Protein AF-A0A3D3BNU5-F1 (afdb_monomer)

pLDDT: mean 71.29, std 17.64, range [28.53, 96.25]

Secondary structure (DSSP, 8-state):
-HHHHHHT-HHHHHTHHHHHHHHHHHHHHHHHHHHHHHHHH-TT-HHHHHHHHHHHHHHHHS-HHHHHHHHHHHHHHHHHHHHHHHTT-SSS-HHHHHHHHHHHHHHHHHHHHHH-GGGGGGGSGGGTS-HHHHHHHHS--SS-HHHHHHHHHHHHHHHHH----SSS-SSHHHHHHTT---SS-GGGHHHHHHHHHHHHHHHHT-S-GGG-HHHHHHHHHHHHHHHHHTS-EEE--TT-SS-----SS--EEE--HHHHHHHHHHHHHHHHHHHHHHHHHS-HHHHHHHHHHHHHHHHHHHHHHHHHHHHHHHHHHHH-GGG--

Radius of gyration: 22.16 Å; Cα contacts (8 Å, |Δi|>4): 316; chains: 1; bounding box: 54×48×61 Å

Nearest PDB structures (foldseek):
  7t2y-assembly1_A  TM=4.762E-01  e=7.787E+00  synthetic construct
  6z10-assembly1_A  TM=1.764E-01  e=2.901E+00  Rattus norvegicus
  8zfj-assembly1_R  TM=1.868E-01  e=6.846E+00  Escherichia coli

Mean predicted aligned error: 11.93 Å

Structure (mmCIF, N/CA/C/O backbone):
data_AF-A0A3D3BNU5-F1
#
_entry.id   AF-A0A3D3BNU5-F1
#
loop_
_atom_site.group_PDB
_atom_site.id
_atom_site.type_symbol
_atom_site.label_atom_id
_atom_site.label_alt_id
_atom_site.label_comp_id
_atom_site.label_asym_id
_atom_site.label_entity_id
_atom_site.label_seq_id
_atom_site.pdbx_PDB_ins_code
_atom_site.Cartn_x
_atom_site.Cartn_y
_atom_site.Cartn_z
_atom_site.occupancy
_atom_site.B_iso_or_equiv
_atom_site.auth_seq_id
_atom_site.auth_comp_id
_atom_site.auth_asym_id
_atom_site.auth_atom_id
_atom_site.pdbx_PDB_model_num
ATOM 1 N N . MET A 1 1 ? -3.944 -17.677 -1.106 1.00 55.81 1 MET A N 1
ATOM 2 C CA . MET A 1 1 ? -4.318 -17.148 -2.437 1.00 55.81 1 MET A CA 1
ATOM 3 C C . MET A 1 1 ? -3.349 -16.059 -2.885 1.00 55.81 1 MET A C 1
ATOM 5 O O . MET A 1 1 ? -2.490 -16.385 -3.683 1.00 55.81 1 MET A O 1
ATOM 9 N N . ALA A 1 2 ? -3.376 -14.838 -2.334 1.00 55.22 2 ALA A N 1
ATOM 10 C CA . ALA A 1 2 ? -2.488 -13.744 -2.771 1.00 55.22 2 ALA A CA 1
ATOM 11 C C . ALA A 1 2 ? -0.982 -14.096 -2.758 1.00 55.22 2 ALA A C 1
ATOM 13 O O . ALA A 1 2 ? -0.304 -13.872 -3.751 1.00 55.22 2 ALA A O 1
ATOM 14 N N . THR A 1 3 ? -0.479 -14.743 -1.700 1.00 60.72 3 THR A N 1
ATOM 15 C CA . THR A 1 3 ? 0.930 -15.185 -1.600 1.00 60.72 3 THR A CA 1
ATOM 16 C C . THR A 1 3 ? 1.320 -16.240 -2.641 1.00 60.72 3 THR A C 1
ATOM 18 O O . THR A 1 3 ? 2.433 -16.231 -3.149 1.00 60.72 3 THR A O 1
ATOM 21 N N . ALA A 1 4 ? 0.397 -17.140 -2.989 1.00 58.50 4 ALA A N 1
ATOM 22 C CA . ALA A 1 4 ? 0.649 -18.169 -3.996 1.00 58.50 4 ALA A CA 1
ATOM 23 C C . ALA A 1 4 ? 0.633 -17.576 -5.415 1.00 58.50 4 ALA A C 1
ATOM 25 O O . ALA A 1 4 ? 1.424 -17.973 -6.258 1.00 58.50 4 ALA A O 1
ATOM 26 N N . LEU A 1 5 ? -0.210 -16.566 -5.652 1.00 58.31 5 LEU A N 1
ATOM 27 C CA . LEU A 1 5 ? -0.232 -15.803 -6.903 1.00 58.31 5 LEU A CA 1
ATOM 28 C C . LEU A 1 5 ? 1.003 -14.880 -7.030 1.00 58.31 5 LEU A C 1
ATOM 30 O O . LEU A 1 5 ? 1.469 -14.644 -8.138 1.00 58.31 5 LEU A O 1
ATOM 34 N N . LEU A 1 6 ? 1.567 -14.423 -5.901 1.00 59.38 6 LEU A N 1
ATOM 35 C CA . LEU A 1 6 ? 2.849 -13.702 -5.798 1.00 59.38 6 LEU A CA 1
ATOM 36 C C . LEU A 1 6 ? 4.035 -14.554 -6.248 1.00 59.38 6 LEU A C 1
ATOM 38 O O . LEU A 1 6 ? 4.828 -14.114 -7.073 1.00 59.38 6 LEU A O 1
ATOM 42 N N . ALA A 1 7 ? 4.139 -15.771 -5.708 1.00 62.03 7 ALA A N 1
ATOM 43 C CA . ALA A 1 7 ? 5.238 -16.695 -5.998 1.00 62.03 7 ALA A CA 1
ATOM 44 C C . ALA A 1 7 ? 5.298 -17.100 -7.479 1.00 62.03 7 ALA A C 1
ATOM 46 O O . ALA A 1 7 ? 6.333 -17.521 -7.979 1.00 62.03 7 ALA A O 1
ATOM 47 N N . VAL A 1 8 ? 4.168 -16.958 -8.162 1.00 61.03 8 VAL A N 1
ATOM 48 C CA . VAL A 1 8 ? 3.954 -17.347 -9.548 1.00 61.03 8 VAL A CA 1
ATOM 49 C C . VAL A 1 8 ? 4.138 -16.169 -10.519 1.00 61.03 8 VAL A C 1
ATOM 51 O O . VAL A 1 8 ? 4.117 -16.343 -11.734 1.00 61.03 8 VAL A O 1
ATOM 54 N N . ASN A 1 9 ? 4.350 -14.956 -10.006 1.00 61.97 9 ASN A N 1
ATOM 55 C CA . ASN A 1 9 ? 4.550 -13.779 -10.835 1.00 61.97 9 ASN A CA 1
ATOM 56 C C . ASN A 1 9 ? 5.929 -13.852 -11.540 1.00 61.97 9 ASN A C 1
ATOM 58 O O . ASN A 1 9 ? 6.953 -13.736 -10.861 1.00 61.97 9 ASN A O 1
ATOM 62 N N . PRO A 1 10 ? 5.995 -14.004 -12.881 1.00 57.84 10 PRO A N 1
ATOM 63 C CA . PRO A 1 10 ? 7.263 -14.103 -13.610 1.00 57.84 10 PRO A CA 1
ATOM 64 C C . PRO A 1 10 ? 8.129 -12.852 -13.432 1.00 57.84 10 PRO A C 1
ATOM 66 O O . PRO A 1 10 ? 9.354 -12.948 -13.382 1.00 57.84 10 PRO A O 1
ATOM 69 N N . THR A 1 11 ? 7.504 -11.696 -13.216 1.00 59.12 11 THR A N 1
ATOM 70 C CA . THR A 1 11 ? 8.183 -10.434 -12.939 1.00 59.12 11 THR A CA 1
ATOM 71 C C . THR A 1 11 ? 8.940 -10.490 -11.606 1.00 59.12 11 THR A C 1
ATOM 73 O O . THR A 1 11 ? 10.043 -9.966 -11.493 1.00 59.12 11 THR A O 1
ATOM 76 N N . PHE A 1 12 ? 8.434 -11.218 -10.603 1.00 60.09 12 PHE A N 1
ATOM 77 C CA . PHE A 1 12 ? 9.171 -11.443 -9.352 1.00 60.09 12 PHE A CA 1
ATOM 78 C C . PHE A 1 12 ? 10.437 -12.284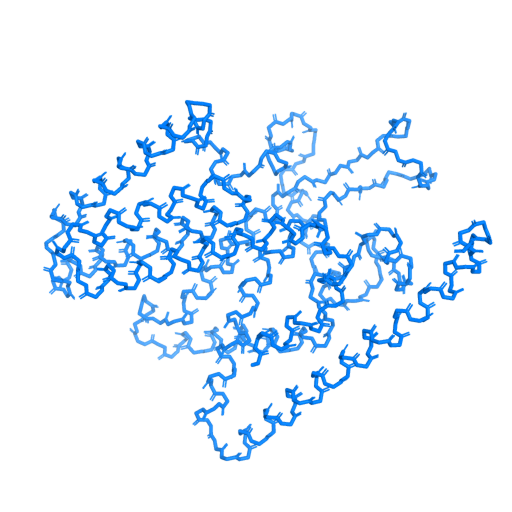 -9.576 1.00 60.09 12 PHE A C 1
ATOM 80 O O . PHE A 1 12 ? 11.469 -12.021 -8.964 1.00 60.09 12 PHE A O 1
ATOM 87 N N . SER A 1 13 ? 10.377 -13.269 -10.481 1.00 60.84 13 SER A N 1
ATOM 88 C CA . SER A 1 13 ? 11.534 -14.097 -10.838 1.00 60.84 13 SER A CA 1
ATOM 89 C C . SER A 1 13 ? 12.575 -13.344 -11.671 1.00 60.84 13 SER A C 1
ATOM 91 O O . SER A 1 13 ? 13.761 -13.635 -11.556 1.00 60.84 13 SER A O 1
ATOM 93 N N . GLN A 1 14 ? 12.152 -12.399 -12.509 1.00 58.44 14 GLN A N 1
ATOM 94 C CA . GLN A 1 14 ? 13.051 -11.636 -13.381 1.00 58.44 14 GLN A CA 1
ATOM 95 C C . GLN A 1 14 ? 13.770 -10.505 -12.635 1.00 58.44 14 GLN A C 1
ATOM 97 O O . GLN A 1 14 ? 14.955 -10.272 -12.859 1.00 58.44 14 GLN A O 1
ATOM 102 N N . TYR A 1 15 ? 13.096 -9.861 -11.678 1.00 59.53 15 TYR A N 1
ATOM 103 C CA . TYR A 1 15 ? 13.642 -8.742 -10.902 1.00 59.53 15 TYR A CA 1
ATOM 104 C C . TYR A 1 15 ? 14.071 -9.144 -9.480 1.00 59.53 15 TYR A C 1
ATOM 106 O O . TYR A 1 15 ? 14.028 -8.332 -8.557 1.00 59.53 15 TYR A O 1
ATOM 114 N N . GLN A 1 16 ? 14.507 -10.394 -9.270 1.00 61.03 16 GLN A N 1
ATOM 115 C CA . GLN A 1 16 ? 14.912 -10.897 -7.944 1.00 61.03 16 GLN A CA 1
ATOM 116 C C . GLN A 1 16 ? 15.966 -10.015 -7.254 1.00 61.03 16 GLN A C 1
ATOM 118 O O . GLN A 1 16 ? 15.901 -9.808 -6.044 1.00 61.03 16 GLN A O 1
ATOM 123 N N . HIS A 1 17 ? 16.901 -9.448 -8.020 1.00 54.66 17 HIS A N 1
ATOM 124 C CA . HIS A 1 17 ? 17.929 -8.538 -7.509 1.00 54.66 17 HIS A CA 1
ATOM 125 C C . HIS A 1 17 ? 17.333 -7.232 -6.953 1.00 54.66 17 HIS A C 1
ATOM 127 O O . HIS A 1 17 ? 17.801 -6.716 -5.942 1.00 54.66 17 HIS A O 1
ATOM 133 N N . GLU A 1 18 ? 16.245 -6.731 -7.536 1.00 56.94 18 GLU A N 1
ATOM 134 C CA . GLU A 1 18 ? 15.534 -5.549 -7.033 1.00 56.94 18 GLU A CA 1
ATOM 135 C C . GLU A 1 18 ? 14.607 -5.887 -5.863 1.00 56.94 18 GLU A C 1
ATOM 137 O O . GLU A 1 18 ? 14.387 -5.064 -4.967 1.00 56.94 18 GLU A O 1
ATOM 142 N N . MET A 1 19 ? 14.121 -7.131 -5.807 1.00 61.16 19 MET A N 1
ATOM 143 C CA . MET A 1 19 ? 13.365 -7.649 -4.664 1.00 61.16 19 MET A CA 1
ATOM 144 C C . MET A 1 19 ? 14.198 -7.692 -3.377 1.00 61.16 19 MET A C 1
ATOM 146 O O . MET A 1 19 ? 13.614 -7.687 -2.295 1.00 61.16 19 MET A O 1
ATOM 150 N N . ILE A 1 20 ? 15.533 -7.632 -3.451 1.00 63.44 20 ILE A N 1
ATOM 151 C CA . ILE A 1 20 ? 16.405 -7.456 -2.275 1.00 63.44 20 ILE A CA 1
ATOM 152 C C . ILE A 1 20 ? 16.149 -6.105 -1.590 1.00 63.44 20 ILE A C 1
ATOM 154 O O . ILE A 1 20 ? 16.269 -6.002 -0.374 1.00 63.44 20 ILE A O 1
ATOM 158 N N . ILE A 1 21 ? 15.751 -5.074 -2.337 1.00 63.84 21 ILE A N 1
ATOM 159 C CA . ILE A 1 21 ? 15.410 -3.750 -1.793 1.00 63.84 21 ILE A CA 1
ATOM 160 C C . ILE A 1 21 ? 13.919 -3.694 -1.441 1.00 63.84 21 ILE A C 1
ATOM 162 O O . ILE A 1 21 ? 13.508 -3.168 -0.402 1.00 63.84 21 ILE A O 1
ATOM 166 N N . ALA A 1 22 ? 13.098 -4.264 -2.318 1.00 65.88 22 ALA A N 1
ATOM 167 C CA . ALA A 1 22 ? 11.652 -4.231 -2.219 1.00 65.88 22 ALA A CA 1
ATOM 168 C C . ALA A 1 22 ? 11.132 -5.110 -1.051 1.00 65.88 22 ALA A C 1
ATOM 170 O O . ALA A 1 22 ? 10.252 -4.698 -0.292 1.00 65.88 22 ALA A O 1
ATOM 171 N N . GLY A 1 23 ? 11.714 -6.293 -0.851 1.00 68.88 23 GLY A N 1
ATOM 172 C CA . GLY A 1 23 ? 11.347 -7.262 0.184 1.00 68.88 23 GLY A CA 1
ATOM 173 C C . GLY A 1 23 ? 11.476 -6.725 1.615 1.00 68.88 23 GLY A C 1
ATOM 174 O O . GLY A 1 23 ? 10.483 -6.741 2.344 1.00 68.88 23 GLY A O 1
ATOM 175 N N . PRO A 1 24 ? 12.636 -6.182 2.032 1.00 76.44 24 PRO A N 1
ATOM 176 C CA . PRO A 1 24 ? 12.790 -5.549 3.341 1.00 76.44 24 PRO A CA 1
ATOM 177 C C . PRO A 1 24 ? 11.830 -4.376 3.557 1.00 76.44 24 PRO A C 1
ATOM 179 O O . PRO A 1 24 ? 11.291 -4.220 4.651 1.00 76.44 24 PRO A O 1
ATOM 182 N N . SER A 1 25 ? 11.556 -3.581 2.515 1.00 76.00 25 SER A N 1
ATOM 183 C CA . SER A 1 25 ? 10.568 -2.497 2.583 1.00 76.00 25 SER A CA 1
ATOM 184 C C . SER A 1 25 ? 9.152 -3.023 2.838 1.00 76.00 25 SER A C 1
ATOM 186 O O . SER A 1 25 ? 8.435 -2.473 3.673 1.00 76.00 25 SER A O 1
ATOM 188 N N . LEU A 1 26 ? 8.772 -4.131 2.193 1.00 74.44 26 LEU A N 1
ATOM 189 C CA . LEU A 1 26 ? 7.500 -4.804 2.447 1.00 74.44 26 LEU A CA 1
ATOM 190 C C . LEU A 1 26 ? 7.434 -5.380 3.868 1.00 74.44 26 LEU A C 1
ATOM 192 O O . LEU A 1 26 ? 6.407 -5.241 4.525 1.00 74.44 26 LEU A O 1
ATOM 196 N N . MET A 1 27 ? 8.513 -5.988 4.368 1.00 78.44 27 MET A N 1
ATOM 197 C CA . MET A 1 27 ? 8.564 -6.502 5.743 1.00 78.44 27 MET A CA 1
ATOM 198 C C . MET A 1 27 ? 8.437 -5.381 6.778 1.00 78.44 27 MET A C 1
ATOM 200 O O . MET A 1 27 ? 7.668 -5.509 7.730 1.00 78.44 27 MET A O 1
ATOM 204 N N . ALA A 1 28 ? 9.122 -4.255 6.571 1.00 84.50 28 ALA A N 1
ATOM 205 C CA . ALA A 1 28 ? 8.985 -3.079 7.425 1.00 84.50 28 ALA A CA 1
ATOM 206 C C . ALA A 1 28 ? 7.559 -2.504 7.378 1.00 84.50 28 ALA A C 1
ATOM 208 O O . ALA A 1 28 ? 6.987 -2.186 8.419 1.00 84.50 28 ALA A O 1
ATOM 209 N N . PHE A 1 29 ? 6.935 -2.471 6.197 1.00 84.38 29 PHE A N 1
ATOM 210 C CA . PHE A 1 29 ? 5.530 -2.092 6.061 1.00 84.38 29 PHE A CA 1
ATOM 211 C C . PHE A 1 29 ? 4.589 -3.058 6.801 1.00 84.38 29 PHE A C 1
ATOM 213 O O . PHE A 1 29 ? 3.687 -2.613 7.506 1.00 84.38 29 PHE A O 1
ATOM 220 N N . LEU A 1 30 ? 4.799 -4.374 6.715 1.00 82.25 30 LEU A N 1
ATOM 221 C CA . LEU A 1 30 ? 4.010 -5.347 7.481 1.00 82.25 30 LEU A CA 1
ATOM 222 C C . LEU A 1 30 ? 4.180 -5.155 8.992 1.00 82.25 30 LEU A C 1
ATOM 224 O O . LEU A 1 30 ? 3.194 -5.226 9.727 1.00 82.25 30 LEU A O 1
ATOM 228 N N . LEU A 1 31 ? 5.393 -4.834 9.448 1.00 87.19 31 LEU A N 1
ATOM 229 C CA . LEU A 1 31 ? 5.641 -4.462 10.838 1.00 87.19 31 LEU A CA 1
ATOM 230 C C . LEU A 1 31 ? 4.856 -3.197 11.224 1.00 87.19 31 LEU A C 1
ATOM 232 O O . LEU A 1 31 ? 4.255 -3.167 12.296 1.00 87.19 31 LEU A O 1
ATOM 236 N N . VAL A 1 32 ? 4.782 -2.179 10.357 1.00 92.31 32 VAL A N 1
ATOM 237 C CA . VAL A 1 32 ? 3.910 -1.008 10.579 1.00 92.31 32 VAL A CA 1
ATOM 238 C C . VAL A 1 32 ? 2.461 -1.445 10.761 1.00 92.31 32 VAL A C 1
ATOM 240 O O . VAL A 1 32 ? 1.825 -1.008 11.716 1.00 92.31 32 VAL A O 1
ATOM 243 N N . ILE A 1 33 ? 1.933 -2.315 9.893 1.00 87.88 33 ILE A N 1
ATOM 244 C CA . ILE A 1 33 ? 0.552 -2.809 10.004 1.00 87.88 33 ILE A CA 1
ATOM 245 C C . ILE A 1 33 ? 0.324 -3.520 11.341 1.00 87.88 33 ILE A C 1
ATOM 247 O O . ILE A 1 33 ? -0.661 -3.233 12.024 1.00 87.88 33 ILE A O 1
ATOM 251 N N . GLU A 1 34 ? 1.235 -4.403 11.746 1.00 86.69 34 GLU A N 1
ATOM 252 C CA . GLU A 1 34 ? 1.158 -5.113 13.026 1.00 86.69 34 GLU A CA 1
ATOM 253 C C . GLU A 1 34 ? 1.131 -4.127 14.210 1.00 86.69 34 GLU A C 1
ATOM 255 O O . GLU A 1 34 ? 0.250 -4.189 15.076 1.00 86.69 34 GLU A O 1
ATOM 260 N N . ARG A 1 35 ? 2.057 -3.157 14.236 1.00 94.50 35 ARG A N 1
ATOM 261 C CA . ARG A 1 35 ? 2.128 -2.151 15.310 1.00 94.50 35 ARG A CA 1
ATOM 262 C C . ARG A 1 35 ? 0.945 -1.191 15.286 1.00 94.50 35 ARG A C 1
ATOM 264 O O . ARG A 1 35 ? 0.490 -0.758 16.348 1.00 94.50 35 ARG A O 1
ATOM 271 N N . LEU A 1 36 ? 0.397 -0.898 14.111 1.00 93.25 36 LEU A N 1
ATOM 272 C CA . LEU A 1 36 ? -0.806 -0.089 13.954 1.00 93.25 36 LEU A CA 1
ATOM 273 C C . LEU A 1 36 ? -2.021 -0.807 14.545 1.00 93.25 36 LEU A C 1
ATOM 275 O O . LEU A 1 36 ? -2.784 -0.191 15.284 1.00 93.25 36 LEU A O 1
ATOM 279 N N . GLN A 1 37 ? -2.176 -2.109 14.290 1.00 88.94 37 GLN A N 1
ATOM 280 C CA . GLN A 1 37 ? -3.242 -2.925 14.881 1.00 88.94 37 GLN A CA 1
ATOM 281 C C . GLN A 1 37 ? -3.125 -2.981 16.408 1.00 88.94 37 GLN A C 1
ATOM 283 O O . GLN A 1 37 ? -4.109 -2.749 17.119 1.00 88.94 37 GLN A O 1
ATOM 288 N N . ALA A 1 38 ? -1.914 -3.208 16.925 1.00 88.81 38 ALA A N 1
ATOM 289 C CA . ALA A 1 38 ? -1.653 -3.178 18.360 1.00 88.81 38 ALA A CA 1
ATOM 290 C C . ALA A 1 38 ? -2.017 -1.811 18.972 1.00 88.81 38 ALA A C 1
ATOM 292 O O . ALA A 1 38 ? -2.711 -1.752 19.991 1.00 88.81 38 ALA A O 1
ATOM 293 N N . THR A 1 39 ? -1.636 -0.713 18.313 1.00 93.75 39 THR A N 1
ATOM 294 C CA . THR A 1 39 ? -1.938 0.658 18.758 1.00 93.75 39 THR A CA 1
ATOM 295 C C . THR A 1 39 ? -3.432 0.969 18.687 1.00 93.75 39 THR A C 1
ATOM 297 O O . THR A 1 39 ? -3.983 1.532 19.630 1.00 93.75 39 THR A O 1
ATOM 300 N N . ALA A 1 40 ? -4.122 0.536 17.630 1.00 90.19 40 ALA A N 1
ATOM 301 C CA . ALA A 1 40 ? -5.566 0.694 17.478 1.00 90.19 40 ALA A CA 1
ATOM 302 C C . ALA A 1 40 ? -6.358 -0.052 18.564 1.00 90.19 40 ALA A C 1
ATOM 304 O O . ALA A 1 40 ? -7.392 0.438 19.012 1.00 90.19 40 ALA A O 1
ATOM 305 N N . SER A 1 41 ? -5.871 -1.215 19.012 1.00 90.12 41 SER A N 1
ATOM 306 C CA . SER A 1 41 ? -6.521 -1.998 20.072 1.00 90.12 41 SER A CA 1
ATOM 307 C C . SER A 1 41 ? -6.378 -1.367 21.464 1.00 90.12 41 SER A C 1
ATOM 309 O O . SER A 1 41 ? -7.268 -1.493 22.305 1.00 90.12 41 SER A O 1
ATOM 311 N N . ARG A 1 42 ? -5.256 -0.685 21.729 1.00 91.19 42 ARG A N 1
ATOM 312 C CA . ARG A 1 42 ? -4.925 -0.099 23.040 1.00 91.19 42 ARG A CA 1
ATOM 313 C C . ARG A 1 42 ? -4.328 1.305 22.882 1.00 91.19 42 ARG A C 1
ATOM 315 O O . ARG A 1 42 ? -3.180 1.531 23.275 1.00 91.19 42 ARG A O 1
ATOM 322 N N . PRO A 1 43 ? -5.102 2.281 22.375 1.00 90.38 43 PRO A N 1
ATOM 323 C CA . PRO A 1 43 ? -4.566 3.584 21.972 1.00 90.38 43 PRO A CA 1
ATOM 324 C C . PRO A 1 43 ? -4.100 4.451 23.150 1.00 90.38 43 PRO A C 1
ATOM 326 O O . PRO A 1 43 ? -3.351 5.402 22.954 1.00 90.38 43 PRO A O 1
ATOM 329 N N . HIS A 1 44 ? -4.479 4.122 24.388 1.00 91.12 44 HIS A N 1
ATOM 330 C CA . HIS A 1 44 ? -4.011 4.812 25.595 1.00 91.12 44 HIS A CA 1
ATOM 331 C C . HIS A 1 44 ? -2.544 4.498 25.955 1.00 91.12 44 HIS A C 1
ATOM 333 O O . HIS A 1 44 ? -1.905 5.272 26.677 1.00 91.12 44 HIS A O 1
ATOM 339 N N . ARG A 1 45 ? -1.983 3.377 25.474 1.00 93.56 45 ARG A N 1
ATOM 340 C CA . ARG A 1 45 ? -0.629 2.932 25.840 1.00 93.56 45 ARG A CA 1
ATOM 341 C C . ARG A 1 45 ? 0.428 3.611 24.973 1.00 93.56 45 ARG A C 1
ATOM 343 O O . ARG A 1 45 ? 0.471 3.385 23.769 1.00 93.56 45 ARG A O 1
ATOM 350 N N . TRP A 1 46 ? 1.341 4.369 25.591 1.00 92.88 46 TRP A N 1
ATOM 351 C CA . TRP A 1 46 ? 2.458 5.025 24.885 1.00 92.88 46 TRP A CA 1
ATOM 352 C C . TRP A 1 46 ? 3.371 4.044 24.146 1.00 92.88 46 TRP A C 1
ATOM 354 O O . TRP A 1 46 ? 3.825 4.359 23.055 1.00 92.88 46 TRP A O 1
ATOM 364 N N . ILE A 1 47 ? 3.577 2.842 24.688 1.00 94.75 47 ILE A N 1
ATOM 365 C CA . ILE A 1 47 ? 4.414 1.806 24.062 1.00 94.75 47 ILE A CA 1
ATOM 366 C C . ILE A 1 47 ? 3.927 1.465 22.642 1.00 94.75 47 ILE A C 1
ATOM 368 O O . ILE A 1 47 ? 4.745 1.287 21.744 1.00 94.75 47 ILE A O 1
ATOM 372 N N . GLY A 1 48 ? 2.608 1.428 22.408 1.00 92.44 48 GLY A N 1
ATOM 373 C CA . GLY A 1 48 ? 2.057 1.195 21.067 1.00 92.44 48 GLY A CA 1
ATOM 374 C C . GLY A 1 48 ? 2.501 2.279 20.085 1.00 92.44 48 GLY A C 1
ATOM 375 O O . GLY A 1 48 ? 3.112 1.980 19.066 1.00 92.44 48 GLY A O 1
ATOM 376 N N . TRP A 1 49 ? 2.312 3.543 20.462 1.00 95.56 49 TRP A N 1
ATOM 377 C CA . TRP A 1 49 ? 2.728 4.696 19.662 1.00 95.56 49 TRP A CA 1
ATOM 378 C C . TRP A 1 49 ? 4.235 4.732 19.404 1.00 95.56 49 TRP A C 1
ATOM 380 O O . TRP A 1 49 ? 4.638 4.953 18.271 1.00 95.56 49 TRP A O 1
ATOM 390 N N . LEU A 1 50 ? 5.062 4.457 20.417 1.00 95.50 50 LEU A N 1
ATOM 391 C CA . LEU A 1 50 ? 6.522 4.427 20.277 1.00 95.50 50 LEU A CA 1
ATOM 392 C C . LEU A 1 50 ? 6.994 3.322 19.324 1.00 95.50 50 LEU A C 1
ATOM 394 O O . LEU A 1 50 ? 7.837 3.558 18.462 1.00 95.50 50 LEU A O 1
ATOM 398 N N . THR A 1 51 ? 6.436 2.117 19.452 1.00 95.62 51 THR A N 1
ATOM 399 C CA . THR A 1 51 ? 6.786 1.001 18.558 1.00 95.62 51 THR A CA 1
ATOM 400 C C . THR A 1 51 ? 6.271 1.220 17.133 1.00 95.62 51 THR A C 1
ATOM 402 O O . THR A 1 51 ? 6.957 0.855 16.179 1.00 95.62 51 THR A O 1
ATOM 405 N N . LEU A 1 52 ? 5.118 1.880 16.970 1.00 96.12 52 LEU A N 1
ATOM 406 C CA . LEU A 1 52 ? 4.620 2.330 15.671 1.00 96.12 52 LEU A CA 1
ATOM 407 C C . LEU A 1 52 ? 5.536 3.399 15.054 1.00 96.12 52 LEU A C 1
ATOM 409 O O . LEU A 1 52 ? 5.828 3.310 13.862 1.00 96.12 52 LEU A O 1
ATOM 413 N N . SER A 1 53 ? 6.036 4.361 15.842 1.00 96.25 53 SER A N 1
ATOM 414 C CA . SER A 1 53 ? 7.036 5.341 15.387 1.00 96.25 53 SER A CA 1
ATOM 415 C C . SER A 1 53 ? 8.305 4.653 14.900 1.00 96.25 53 SER A C 1
ATOM 417 O O . SER A 1 53 ? 8.805 4.987 13.832 1.00 96.25 53 SER A O 1
ATOM 419 N N . GLY A 1 54 ? 8.800 3.655 15.639 1.00 95.00 54 GLY A N 1
ATOM 420 C CA . GLY A 1 54 ? 9.976 2.874 15.247 1.00 95.00 54 GLY A CA 1
ATOM 421 C C . GLY A 1 54 ? 9.789 2.139 13.920 1.00 95.00 54 GLY A C 1
ATOM 422 O O . GLY A 1 54 ? 10.619 2.265 13.023 1.00 95.00 54 GLY A O 1
ATOM 423 N N . ALA A 1 55 ? 8.668 1.431 13.757 1.00 94.12 55 ALA A N 1
ATOM 424 C CA . ALA A 1 55 ? 8.343 0.744 12.505 1.00 94.12 55 ALA A CA 1
ATOM 425 C C . ALA A 1 55 ? 8.155 1.725 11.330 1.00 94.12 55 ALA A C 1
ATOM 427 O O . ALA A 1 55 ? 8.587 1.457 10.205 1.00 94.12 55 ALA A O 1
ATOM 428 N N . THR A 1 56 ? 7.548 2.885 11.595 1.00 93.81 56 THR A N 1
ATOM 429 C CA . THR A 1 56 ? 7.356 3.946 10.597 1.00 93.81 56 THR A CA 1
ATOM 430 C C . THR A 1 56 ? 8.698 4.532 10.175 1.00 93.81 56 THR A C 1
ATOM 432 O O . THR A 1 56 ? 8.980 4.586 8.983 1.00 93.81 56 THR A O 1
ATOM 435 N N . ALA A 1 57 ? 9.554 4.903 11.130 1.00 92.94 57 ALA A N 1
ATOM 436 C CA . ALA A 1 57 ? 10.894 5.417 10.868 1.00 92.94 57 ALA A CA 1
ATOM 437 C C . ALA A 1 57 ? 11.726 4.411 10.064 1.00 92.94 57 ALA A C 1
ATOM 439 O O . ALA A 1 57 ? 12.314 4.786 9.056 1.00 92.94 57 ALA A O 1
ATOM 440 N N . LEU A 1 58 ? 11.696 3.124 10.434 1.00 91.50 58 LEU A N 1
ATOM 441 C CA . LEU A 1 58 ? 12.358 2.062 9.676 1.00 91.50 58 LEU A CA 1
ATOM 442 C C . LEU A 1 58 ? 11.869 2.024 8.226 1.00 91.50 58 LEU A C 1
ATOM 444 O O . LEU A 1 58 ? 12.676 1.996 7.304 1.00 91.50 58 LEU A O 1
ATOM 448 N N . THR A 1 59 ? 10.556 2.079 8.005 1.00 88.88 59 THR A N 1
ATOM 449 C CA . THR A 1 59 ? 10.010 2.049 6.643 1.00 88.88 59 THR A CA 1
ATOM 450 C C . THR A 1 59 ? 10.375 3.307 5.851 1.00 88.88 59 THR A C 1
ATOM 452 O O . THR A 1 59 ? 10.661 3.216 4.659 1.00 88.88 59 THR A O 1
ATOM 455 N N . LEU A 1 60 ? 10.440 4.467 6.514 1.00 87.19 60 LEU A N 1
ATOM 456 C CA . LEU A 1 60 ? 10.881 5.744 5.942 1.00 87.19 60 LEU A CA 1
ATOM 457 C C . LEU A 1 60 ? 12.374 5.786 5.573 1.00 87.19 60 LEU A C 1
ATOM 459 O O . LEU A 1 60 ? 12.760 6.615 4.752 1.00 87.19 60 LEU A O 1
ATOM 463 N N . LEU A 1 61 ? 13.200 4.890 6.115 1.00 84.75 61 LEU A N 1
ATOM 464 C CA . LEU A 1 61 ? 14.594 4.709 5.687 1.00 84.75 61 LEU A CA 1
ATOM 465 C C . LEU A 1 61 ? 14.727 3.802 4.457 1.00 84.75 61 LEU A C 1
ATOM 467 O O . LEU A 1 61 ? 15.781 3.763 3.826 1.00 84.75 61 LEU A O 1
ATOM 471 N N . LEU A 1 62 ? 13.669 3.063 4.124 1.00 81.62 62 LEU A N 1
ATOM 472 C CA . LEU A 1 62 ? 13.668 2.059 3.071 1.00 81.62 62 LEU A CA 1
ATOM 473 C C . LEU A 1 62 ? 13.061 2.606 1.767 1.00 81.62 62 LEU A C 1
ATOM 475 O O . LEU A 1 62 ? 12.844 3.804 1.558 1.00 81.62 62 LEU A O 1
ATOM 479 N N . TYR A 1 63 ? 12.836 1.686 0.836 1.00 70.31 63 TYR A N 1
ATOM 480 C CA . TYR A 1 63 ? 12.380 1.934 -0.524 1.00 70.31 63 TYR A CA 1
ATOM 481 C C . TYR A 1 63 ? 11.133 2.838 -0.610 1.00 70.31 63 TYR A C 1
ATOM 483 O O . TYR A 1 63 ? 10.192 2.707 0.171 1.00 70.31 63 TYR A O 1
ATOM 491 N N . GLY A 1 64 ? 11.116 3.746 -1.600 1.00 70.31 64 GLY A N 1
ATOM 492 C CA . GLY A 1 64 ? 10.080 4.778 -1.808 1.00 70.31 64 GLY A CA 1
ATOM 493 C C . GLY A 1 64 ? 8.628 4.303 -1.659 1.00 70.31 64 GLY A C 1
ATOM 494 O O . GLY A 1 64 ? 7.889 4.901 -0.878 1.00 70.31 64 GLY A O 1
ATOM 495 N N . PRO A 1 65 ? 8.223 3.211 -2.326 1.00 70.31 65 PRO A N 1
ATOM 496 C CA . PRO A 1 65 ? 6.870 2.688 -2.211 1.00 70.31 65 PRO A CA 1
ATOM 497 C C . PRO A 1 65 ? 6.401 2.343 -0.804 1.00 70.31 65 PRO A C 1
ATOM 499 O O . PRO A 1 65 ? 5.279 2.695 -0.434 1.00 70.31 65 PRO A O 1
ATOM 502 N N . GLY A 1 66 ? 7.259 1.717 0.006 1.00 74.50 66 GLY A N 1
ATOM 503 C CA . GLY A 1 66 ? 6.920 1.401 1.391 1.00 74.50 66 GLY A CA 1
ATOM 504 C C . GLY A 1 66 ? 6.625 2.656 2.212 1.00 74.50 66 GLY A C 1
ATOM 505 O O . GLY A 1 66 ? 5.740 2.632 3.067 1.00 74.50 66 GLY A O 1
ATOM 506 N N . ARG A 1 67 ? 7.300 3.774 1.909 1.00 78.88 67 ARG A N 1
ATOM 507 C CA . ARG A 1 67 ? 7.110 5.072 2.579 1.00 78.88 67 ARG A CA 1
ATOM 508 C C . ARG A 1 67 ? 5.717 5.626 2.320 1.00 78.88 67 ARG A C 1
ATOM 510 O O . ARG A 1 67 ? 4.988 5.909 3.267 1.00 78.88 67 ARG A O 1
ATOM 517 N N . ILE A 1 68 ? 5.321 5.696 1.051 1.00 77.00 68 ILE A N 1
ATOM 518 C CA . ILE A 1 68 ? 4.009 6.219 0.647 1.00 77.00 68 ILE A CA 1
ATOM 519 C C . ILE A 1 68 ? 2.887 5.351 1.222 1.00 77.00 68 ILE A C 1
ATOM 521 O O . ILE A 1 68 ? 1.957 5.879 1.828 1.00 77.00 68 ILE A O 1
ATOM 525 N N . LEU A 1 69 ? 2.998 4.022 1.098 1.00 77.44 69 LEU A N 1
ATOM 526 C CA . LEU A 1 69 ? 2.024 3.081 1.658 1.00 77.44 69 LEU A CA 1
ATOM 527 C C . LEU A 1 69 ? 1.890 3.227 3.179 1.00 77.44 69 LEU A C 1
ATOM 529 O O . LEU A 1 69 ? 0.778 3.286 3.701 1.00 77.44 69 LEU A O 1
ATOM 533 N N . THR A 1 70 ? 3.015 3.327 3.886 1.00 86.62 70 THR A N 1
ATOM 534 C CA . THR A 1 70 ? 3.047 3.526 5.341 1.00 86.62 70 THR A CA 1
ATOM 535 C C . THR A 1 70 ? 2.324 4.804 5.744 1.00 86.62 70 THR A C 1
ATOM 537 O O . THR A 1 70 ? 1.432 4.766 6.590 1.00 86.62 70 THR A O 1
ATOM 540 N N . LEU A 1 71 ? 2.659 5.929 5.110 1.00 87.75 71 LEU A N 1
ATOM 541 C CA . LEU A 1 71 ? 2.057 7.225 5.422 1.00 87.75 71 LEU A CA 1
ATOM 542 C C . LEU A 1 71 ? 0.569 7.256 5.083 1.00 87.75 71 LEU A C 1
ATOM 544 O O . LEU A 1 71 ? -0.223 7.762 5.875 1.00 87.75 71 LEU A O 1
ATOM 548 N N . ALA A 1 72 ? 0.178 6.673 3.948 1.00 84.12 72 ALA A N 1
ATOM 549 C CA . ALA A 1 72 ? -1.216 6.543 3.548 1.00 84.12 72 ALA A CA 1
ATOM 550 C C . ALA A 1 72 ? -2.023 5.763 4.593 1.00 84.12 72 ALA A C 1
ATOM 552 O O . ALA A 1 72 ? -3.059 6.235 5.060 1.00 84.12 72 ALA A O 1
ATOM 553 N N . VAL A 1 73 ? -1.541 4.587 5.002 1.00 86.94 73 VAL A N 1
ATOM 554 C CA . VAL A 1 73 ? -2.256 3.733 5.957 1.00 86.94 73 VAL A CA 1
ATOM 555 C C . VAL A 1 73 ? -2.319 4.370 7.347 1.00 86.94 73 VAL A C 1
ATOM 557 O O . VAL A 1 73 ? -3.398 4.424 7.942 1.00 86.94 73 VAL A O 1
ATOM 560 N N . VAL A 1 74 ? -1.199 4.885 7.861 1.00 92.00 74 VAL A N 1
ATOM 561 C CA . VAL A 1 74 ? -1.161 5.553 9.172 1.00 92.00 74 VAL A CA 1
ATOM 562 C C . VAL A 1 74 ? -2.018 6.821 9.156 1.00 92.00 74 VAL A C 1
ATOM 564 O O . VAL A 1 74 ? -2.795 7.043 10.083 1.00 92.00 74 VAL A O 1
ATOM 567 N N . GLY A 1 75 ? -1.944 7.619 8.089 1.00 90.69 75 GLY A N 1
ATOM 568 C CA . GLY A 1 75 ? -2.736 8.835 7.915 1.00 90.69 75 GLY A CA 1
ATOM 569 C C . GLY A 1 75 ? -4.239 8.559 7.862 1.00 90.69 75 GLY A C 1
ATOM 570 O O . GLY A 1 75 ? -5.004 9.189 8.592 1.00 90.69 75 GLY A O 1
ATOM 571 N N . LEU A 1 76 ? -4.671 7.568 7.073 1.00 88.19 76 LEU A N 1
ATOM 572 C CA . LEU A 1 76 ? -6.074 7.142 7.017 1.00 88.19 76 LEU A CA 1
ATOM 573 C C . LEU A 1 76 ? -6.565 6.628 8.376 1.00 88.19 76 LEU A C 1
ATOM 575 O O . LEU A 1 76 ? -7.682 6.945 8.793 1.00 88.19 76 LEU A O 1
ATOM 579 N N . TRP A 1 77 ? -5.736 5.866 9.095 1.00 90.94 77 TRP A N 1
ATOM 580 C CA . TRP A 1 77 ? -6.065 5.404 10.442 1.00 90.94 77 TRP A CA 1
ATOM 581 C C . TRP A 1 77 ? -6.190 6.561 11.441 1.00 90.94 77 TRP A C 1
ATOM 583 O O . TRP A 1 77 ? -7.150 6.582 12.216 1.00 90.94 77 TRP A O 1
ATOM 593 N N . LEU A 1 78 ? -5.276 7.534 11.415 1.00 93.69 78 LEU A N 1
ATOM 594 C CA . LEU A 1 78 ? -5.327 8.717 12.278 1.00 93.69 78 LEU A CA 1
ATOM 595 C C . LEU A 1 78 ? -6.568 9.560 11.994 1.00 93.69 78 LEU A C 1
ATOM 597 O O . LEU A 1 78 ? -7.297 9.895 12.926 1.00 93.69 78 LEU A O 1
ATOM 601 N N . LEU A 1 79 ? -6.851 9.842 10.719 1.00 90.94 79 LEU A N 1
ATOM 602 C CA . LEU A 1 79 ? -8.035 10.591 10.303 1.00 90.94 79 LEU A CA 1
ATOM 603 C C . LEU A 1 79 ? -9.315 9.900 10.782 1.00 90.94 79 LEU A C 1
ATOM 605 O O . LEU A 1 79 ? -10.179 10.524 11.398 1.00 90.94 79 LEU A O 1
ATOM 609 N N . LYS A 1 80 ? -9.416 8.586 10.566 1.00 89.31 80 LYS A N 1
ATOM 610 C CA . LYS A 1 80 ? -10.548 7.784 11.035 1.00 89.31 80 LYS A CA 1
ATOM 611 C C . LYS A 1 80 ? -10.678 7.803 12.558 1.00 89.31 80 LYS A C 1
ATOM 613 O O . LYS A 1 80 ? -11.784 7.952 13.076 1.00 89.31 80 LYS A O 1
ATOM 618 N N . SER A 1 81 ? -9.567 7.653 13.274 1.00 91.19 81 SER A N 1
ATOM 619 C CA . SER A 1 81 ? -9.538 7.677 14.740 1.00 91.19 81 SER A CA 1
ATOM 620 C C . SER A 1 81 ? -9.965 9.040 15.279 1.00 91.19 81 SER A C 1
ATOM 622 O O . SER A 1 81 ? -10.718 9.101 16.247 1.00 91.19 81 SER A O 1
ATOM 624 N N . LEU A 1 82 ? -9.565 10.126 14.611 1.00 92.62 82 LEU A N 1
ATOM 625 C CA . LEU A 1 82 ? -9.972 11.485 14.951 1.00 92.62 82 LEU A CA 1
ATOM 626 C C . LEU A 1 82 ? -11.472 11.681 14.733 1.00 92.62 82 LEU A C 1
ATOM 628 O O . LEU A 1 82 ? -12.161 12.100 15.657 1.00 92.62 82 LEU A O 1
ATOM 632 N N . ILE A 1 83 ? -12.005 11.295 13.571 1.00 90.81 83 ILE A N 1
ATOM 633 C CA . ILE A 1 83 ? -13.448 11.374 13.294 1.00 90.81 83 ILE A CA 1
ATOM 634 C C . ILE A 1 83 ? -14.246 10.602 14.355 1.00 90.81 83 ILE A C 1
ATOM 636 O O . ILE A 1 83 ? -15.234 11.115 14.881 1.00 90.81 83 ILE A O 1
ATOM 640 N N . ARG A 1 84 ? -13.807 9.390 14.717 1.00 90.19 84 ARG A N 1
ATOM 641 C CA . ARG A 1 84 ? -14.455 8.592 15.770 1.00 90.19 84 ARG A CA 1
ATOM 642 C C . ARG A 1 84 ? -14.329 9.234 17.151 1.00 90.19 84 ARG A C 1
ATOM 644 O O . ARG A 1 84 ? -15.298 9.223 17.901 1.00 90.19 84 ARG A O 1
ATOM 651 N N . ALA A 1 85 ? -13.183 9.824 17.488 1.00 90.94 85 ALA A N 1
ATOM 652 C CA . ALA A 1 85 ? -12.989 10.532 18.755 1.00 90.94 85 ALA A CA 1
ATOM 653 C C . ALA A 1 85 ? -13.927 11.740 18.876 1.00 90.94 85 ALA A C 1
ATOM 655 O O . ALA A 1 85 ? -14.542 11.940 19.920 1.00 90.94 85 ALA A O 1
ATOM 656 N N . TRP A 1 86 ? -14.105 12.499 17.792 1.00 90.69 86 TRP A N 1
ATOM 657 C CA . TRP A 1 86 ? -15.057 13.613 17.727 1.00 90.69 86 TRP A CA 1
ATOM 658 C C . TRP A 1 86 ? -16.509 13.151 17.889 1.00 90.69 86 TRP A C 1
ATOM 660 O O . TRP A 1 86 ? -17.297 13.812 18.558 1.00 90.69 86 TRP A O 1
ATOM 670 N N . ARG A 1 87 ? -16.847 11.976 17.347 1.00 90.44 87 ARG A N 1
ATOM 671 C CA . ARG A 1 87 ? -18.155 11.324 17.533 1.00 90.44 87 ARG A CA 1
ATOM 672 C C . ARG A 1 87 ? -18.312 10.617 18.882 1.00 90.44 87 ARG A C 1
ATOM 674 O O . ARG A 1 87 ? -19.358 10.030 19.128 1.00 90.44 87 ARG A O 1
ATOM 681 N N . ARG A 1 88 ? -17.297 10.664 19.755 1.00 87.94 88 ARG A N 1
ATOM 682 C CA . ARG A 1 88 ? -17.235 9.932 21.037 1.00 87.94 88 ARG A CA 1
ATOM 683 C C . ARG A 1 88 ? -17.331 8.404 20.891 1.00 87.94 88 ARG A C 1
ATOM 685 O O . ARG A 1 88 ? -17.671 7.703 21.835 1.00 87.94 88 ARG A O 1
ATOM 692 N N . GLU A 1 89 ? -16.976 7.881 19.722 1.00 87.44 89 GLU A N 1
ATOM 693 C CA . GLU A 1 89 ? -16.924 6.448 19.394 1.00 87.44 89 GLU A CA 1
ATOM 694 C C . GLU A 1 89 ? -15.508 5.861 19.561 1.00 87.44 89 GLU A C 1
ATOM 696 O O . GLU A 1 89 ? -15.249 4.711 19.204 1.00 87.44 89 GLU A O 1
ATOM 701 N N . TYR A 1 90 ? -14.558 6.661 20.052 1.00 87.06 90 TYR A N 1
ATOM 702 C CA . TYR A 1 90 ? -13.163 6.273 20.247 1.00 87.06 90 TYR A CA 1
ATOM 703 C C . TYR A 1 90 ? -12.766 6.442 21.720 1.00 87.06 90 TYR A C 1
ATOM 705 O O . TYR A 1 90 ? -13.184 7.412 22.349 1.00 87.06 90 TYR A O 1
ATOM 713 N N . PRO A 1 91 ? -11.929 5.551 22.281 1.00 84.38 91 PRO A N 1
ATOM 714 C CA . PRO A 1 91 ? -11.578 5.562 23.707 1.00 84.38 91 PRO A CA 1
ATOM 715 C C . PRO A 1 91 ? -10.676 6.732 24.138 1.00 84.38 91 PRO A C 1
ATOM 717 O O . PRO A 1 91 ? -10.337 6.837 25.313 1.00 84.38 91 PRO A O 1
ATOM 720 N N . LEU A 1 92 ? -10.249 7.594 23.211 1.00 88.88 92 LEU A N 1
ATOM 721 C CA . LEU A 1 92 ? -9.489 8.807 23.510 1.00 88.88 92 LEU A CA 1
ATOM 722 C C . LEU A 1 92 ? -10.285 10.040 23.100 1.00 88.88 92 LEU A C 1
ATOM 724 O O . LEU A 1 92 ? -10.887 10.066 22.027 1.00 88.88 92 LEU A O 1
ATOM 728 N N . LEU A 1 93 ? -10.193 11.088 23.919 1.00 92.38 93 LEU A N 1
ATOM 729 C CA . LEU A 1 93 ? -10.638 12.425 23.539 1.00 92.38 93 LEU A CA 1
ATOM 730 C C . LEU A 1 93 ? -9.829 12.935 22.330 1.00 92.38 93 LEU A C 1
ATOM 732 O O . LEU A 1 93 ? -8.644 12.601 22.216 1.00 92.38 93 LEU A O 1
ATOM 736 N N . PRO A 1 94 ? -10.411 13.787 21.463 1.00 92.81 94 PRO A N 1
ATOM 737 C CA . PRO A 1 94 ? -9.706 14.343 20.308 1.00 92.81 94 PRO A CA 1
ATOM 738 C C . PRO A 1 94 ? -8.381 15.022 20.669 1.00 92.81 94 PRO A C 1
ATOM 740 O O . PRO A 1 94 ? -7.377 14.807 20.000 1.00 92.81 94 PRO A O 1
ATOM 743 N N . THR A 1 95 ? -8.353 15.783 21.763 1.00 92.44 95 THR A N 1
ATOM 744 C CA . THR A 1 95 ? -7.149 16.471 22.256 1.00 92.44 95 THR A CA 1
ATOM 745 C C . THR A 1 95 ? -6.058 15.490 22.679 1.00 92.44 95 THR A C 1
ATOM 747 O O . THR A 1 95 ? -4.901 15.644 22.295 1.00 92.44 95 THR A O 1
ATOM 750 N N . ALA A 1 96 ? -6.426 14.436 23.412 1.00 91.88 96 ALA A N 1
ATOM 751 C CA . ALA A 1 96 ? -5.499 13.383 23.807 1.00 91.88 96 ALA A CA 1
ATOM 752 C C . ALA A 1 96 ? -4.951 12.636 22.584 1.00 91.88 96 ALA A C 1
ATOM 754 O O . ALA A 1 96 ? -3.756 12.362 22.525 1.00 91.88 96 ALA A O 1
ATOM 755 N N . LEU A 1 97 ? -5.797 12.340 21.591 1.00 93.62 97 LEU A N 1
ATOM 756 C CA . LEU A 1 97 ? -5.372 11.706 20.344 1.00 93.62 97 LEU A CA 1
ATOM 757 C C . LEU A 1 97 ? -4.401 12.592 19.554 1.00 93.62 97 LEU A C 1
ATOM 759 O O . LEU A 1 97 ? -3.392 12.085 19.074 1.00 93.62 97 LEU A O 1
ATOM 763 N N . LEU A 1 98 ? -4.669 13.898 19.456 1.00 94.12 98 LEU A N 1
ATOM 764 C CA . LEU A 1 98 ? -3.767 14.852 18.806 1.00 94.12 98 LEU A CA 1
ATOM 765 C C . LEU A 1 98 ? -2.408 14.900 19.509 1.00 94.12 98 LEU A C 1
ATOM 767 O O . LEU A 1 98 ? -1.390 14.814 18.835 1.00 94.12 98 LEU A O 1
ATOM 771 N N . LEU A 1 99 ? -2.382 14.928 20.846 1.00 95.12 99 LEU A N 1
ATOM 772 C CA . LEU A 1 99 ? -1.138 14.864 21.622 1.00 95.12 99 LEU A CA 1
ATOM 773 C C . LEU A 1 99 ? -0.355 13.564 21.364 1.00 95.12 99 LEU A C 1
ATOM 775 O O . LEU A 1 99 ? 0.874 13.562 21.303 1.00 95.12 99 LEU A O 1
ATOM 779 N N . ARG A 1 100 ? -1.052 12.432 21.206 1.00 93.56 100 ARG A N 1
ATOM 780 C CA . ARG A 1 100 ? -0.396 11.169 20.839 1.00 93.56 100 ARG A CA 1
ATOM 781 C C . ARG A 1 100 ? 0.143 11.204 19.416 1.00 93.56 100 ARG A C 1
ATOM 783 O O . ARG A 1 100 ? 1.267 10.764 19.199 1.00 93.56 100 ARG A O 1
ATOM 790 N N . ALA A 1 101 ? -0.628 11.738 18.473 1.00 93.81 101 ALA A N 1
ATOM 791 C CA . ALA A 1 101 ? -0.228 11.857 17.078 1.00 93.81 101 ALA A CA 1
ATOM 792 C C . ALA A 1 101 ? 0.991 12.779 16.915 1.00 93.81 101 ALA A C 1
ATOM 794 O O . ALA A 1 101 ? 1.913 12.435 16.179 1.00 93.81 101 ALA A O 1
ATOM 795 N N . THR A 1 102 ? 1.047 13.897 17.646 1.00 95.06 102 THR A N 1
ATOM 796 C CA . THR A 1 102 ? 2.220 14.784 17.656 1.00 95.06 102 THR A CA 1
ATOM 797 C C . THR A 1 102 ? 3.426 14.114 18.305 1.00 95.06 102 THR A C 1
ATOM 799 O O . THR A 1 102 ? 4.516 14.174 17.743 1.00 95.06 102 THR A O 1
ATOM 802 N N . GLY A 1 103 ? 3.245 13.402 19.423 1.00 94.88 103 GLY A N 1
ATOM 803 C CA . GLY A 1 103 ? 4.311 12.600 20.035 1.00 94.88 103 GLY A CA 1
ATOM 804 C C . GLY A 1 103 ? 4.845 11.506 19.102 1.00 94.88 103 GLY A C 1
ATOM 805 O O . GLY A 1 103 ? 6.054 11.312 18.992 1.00 94.88 103 GLY A O 1
ATOM 806 N N . PHE A 1 104 ? 3.963 10.825 18.371 1.00 96.12 104 PHE A N 1
ATOM 807 C CA . PHE A 1 104 ? 4.322 9.854 17.334 1.00 96.12 104 PHE A CA 1
ATOM 808 C C . PHE A 1 104 ? 5.119 10.491 16.188 1.00 96.12 104 PHE A C 1
ATOM 810 O O . PHE A 1 104 ? 6.185 9.991 15.827 1.00 96.12 104 PHE A O 1
ATOM 817 N N . ALA A 1 105 ? 4.650 11.617 15.648 1.00 94.31 105 ALA A N 1
ATOM 818 C CA . ALA A 1 105 ? 5.347 12.322 14.578 1.00 94.31 105 ALA A CA 1
ATOM 819 C C . ALA A 1 105 ? 6.731 12.801 15.046 1.00 94.31 105 ALA A C 1
ATOM 821 O O . ALA A 1 105 ? 7.732 12.517 14.393 1.00 94.31 105 ALA A O 1
ATOM 822 N N . GLY A 1 106 ? 6.804 13.438 16.219 1.00 95.50 106 GLY A N 1
ATOM 823 C CA . GLY A 1 106 ? 8.056 13.921 16.803 1.00 95.50 106 GLY A CA 1
ATOM 824 C C . GLY A 1 106 ? 9.062 12.799 17.061 1.00 95.50 106 GLY A C 1
ATOM 825 O O . GLY A 1 106 ? 10.227 12.925 16.696 1.00 95.50 106 GLY A O 1
ATOM 826 N N . THR A 1 107 ? 8.617 11.668 17.614 1.00 96.25 107 THR A N 1
ATOM 827 C CA . THR A 1 107 ? 9.491 10.500 17.835 1.00 96.25 107 THR A CA 1
ATOM 828 C C . THR A 1 107 ? 9.941 9.850 16.530 1.00 96.25 107 THR 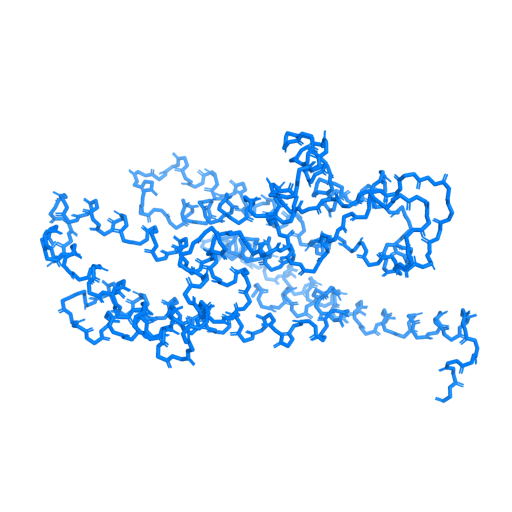A C 1
ATOM 830 O O . THR A 1 107 ? 11.101 9.469 16.422 1.00 96.25 107 THR A O 1
ATOM 833 N N . THR A 1 108 ? 9.078 9.774 15.514 1.00 94.81 108 THR A N 1
ATOM 834 C CA . THR A 1 108 ? 9.453 9.274 14.180 1.00 94.81 108 THR A CA 1
ATOM 835 C C . THR A 1 108 ? 10.540 10.150 13.554 1.00 94.81 108 THR A C 1
ATOM 837 O O . THR A 1 108 ? 11.553 9.634 13.085 1.00 94.81 108 THR A O 1
ATOM 840 N N . VAL A 1 109 ? 10.370 11.476 13.598 1.00 93.69 109 VAL A N 1
ATOM 841 C CA . VAL A 1 109 ? 11.365 12.437 13.099 1.00 93.69 109 VAL A CA 1
ATOM 842 C C . VAL A 1 109 ? 12.673 12.324 13.880 1.00 93.69 109 VAL A C 1
ATOM 844 O O . VAL A 1 109 ? 13.736 12.240 13.270 1.00 93.69 109 VAL A O 1
ATOM 847 N N . ALA A 1 110 ? 12.611 12.254 15.211 1.00 94.50 110 ALA A N 1
ATOM 848 C CA . ALA A 1 110 ? 13.798 12.093 16.045 1.00 94.50 110 ALA A CA 1
ATOM 849 C C . ALA A 1 110 ? 14.576 10.818 15.685 1.00 94.50 110 ALA A C 1
ATOM 851 O O . ALA A 1 110 ? 15.784 10.883 15.480 1.00 94.50 110 ALA A O 1
ATOM 852 N N . LEU A 1 111 ? 13.893 9.678 15.526 1.00 94.50 111 LEU A N 1
ATOM 853 C CA . LEU A 1 111 ? 14.527 8.416 15.128 1.00 94.50 111 LEU A CA 1
ATOM 854 C C . LEU A 1 111 ? 15.189 8.503 13.746 1.00 94.50 111 LEU A C 1
ATOM 856 O O . LEU A 1 111 ? 16.300 8.005 13.574 1.00 94.50 111 LEU A O 1
ATOM 860 N N . LEU A 1 112 ? 14.549 9.165 12.776 1.00 91.38 112 LEU A N 1
ATOM 861 C CA . LEU A 1 112 ? 15.134 9.379 11.449 1.00 91.38 112 LEU A CA 1
ATOM 862 C C . LEU A 1 112 ? 16.423 10.201 11.511 1.00 91.38 112 LEU A C 1
ATOM 864 O O . LEU A 1 112 ? 17.410 9.836 10.870 1.00 91.38 112 LEU A O 1
ATOM 868 N N . LEU A 1 113 ? 16.417 11.291 12.279 1.00 92.38 113 LEU A N 1
ATOM 869 C CA . LEU A 1 113 ? 17.567 12.187 12.411 1.00 92.38 113 LEU A CA 1
ATOM 870 C C . LEU A 1 113 ? 18.706 11.555 13.218 1.00 92.38 113 LEU A C 1
ATOM 872 O O . LEU A 1 113 ? 19.868 11.759 12.875 1.00 92.38 113 LEU A O 1
ATOM 876 N N . VAL A 1 114 ? 18.385 10.750 14.237 1.00 94.62 114 VAL A N 1
ATOM 877 C CA . VAL A 1 114 ? 19.372 9.969 15.002 1.00 94.62 114 VAL A CA 1
ATOM 878 C C . VAL A 1 114 ? 20.039 8.912 14.122 1.00 94.62 114 VAL A C 1
ATOM 880 O O . VAL A 1 114 ? 21.247 8.724 14.218 1.00 94.62 114 VAL A O 1
ATOM 883 N N . ALA A 1 115 ? 19.286 8.248 13.236 1.00 89.94 115 ALA A N 1
ATOM 884 C CA . ALA A 1 115 ? 19.856 7.274 12.303 1.00 89.94 115 ALA A CA 1
ATOM 885 C C . ALA A 1 115 ? 20.822 7.927 11.296 1.00 89.94 115 ALA A C 1
ATOM 887 O O . ALA A 1 115 ? 21.871 7.370 10.985 1.00 89.94 115 ALA A O 1
ATOM 888 N N . SER A 1 116 ? 20.472 9.105 10.772 1.00 89.50 116 SER A N 1
ATOM 889 C CA . SER A 1 116 ? 21.384 9.972 10.019 1.00 89.50 116 SER A CA 1
ATOM 890 C C . SER A 1 116 ? 20.778 11.371 9.877 1.00 89.50 116 SER A C 1
ATOM 892 O O . SER A 1 116 ? 19.653 11.486 9.381 1.00 89.50 116 SER A O 1
ATOM 894 N N . PRO A 1 117 ? 21.517 12.456 10.172 1.00 89.69 117 PRO A N 1
ATOM 895 C CA . PRO A 1 117 ? 21.028 13.820 9.953 1.00 89.69 117 PRO A CA 1
ATOM 896 C C . PRO A 1 117 ? 20.634 14.099 8.493 1.00 89.69 117 PRO A C 1
ATOM 898 O O . PRO A 1 117 ? 19.721 14.878 8.226 1.00 89.69 117 PRO A O 1
ATOM 901 N N . SER A 1 118 ? 21.262 13.407 7.534 1.00 83.31 118 SER A N 1
ATOM 902 C CA . SER A 1 118 ? 20.945 13.523 6.102 1.00 83.31 118 SER A CA 1
ATOM 903 C C . SER A 1 118 ? 19.516 13.083 5.749 1.00 83.31 118 SER A C 1
ATOM 905 O O . SER A 1 118 ? 18.984 13.480 4.709 1.00 83.31 118 SER A O 1
ATOM 907 N N . ASN A 1 119 ? 18.855 12.323 6.630 1.00 84.06 119 ASN A N 1
ATOM 908 C CA . ASN A 1 119 ? 17.464 11.904 6.474 1.00 84.06 119 ASN A CA 1
ATOM 909 C C . ASN A 1 119 ? 16.468 13.063 6.601 1.00 84.06 119 ASN A C 1
ATOM 911 O O . ASN A 1 119 ? 15.313 12.896 6.214 1.00 84.06 119 ASN A O 1
ATOM 915 N N . ALA A 1 120 ? 16.898 14.248 7.055 1.00 82.56 120 ALA A N 1
ATOM 916 C CA . ALA A 1 120 ? 16.077 15.460 7.049 1.00 82.56 120 ALA A CA 1
ATOM 917 C C . ALA A 1 120 ? 15.484 15.769 5.660 1.00 82.56 120 ALA A C 1
ATOM 919 O O . ALA A 1 120 ? 14.380 16.301 5.565 1.00 82.56 120 ALA A O 1
ATOM 920 N N . ARG A 1 121 ? 16.158 15.352 4.575 1.00 73.12 121 ARG A N 1
ATOM 921 C CA . ARG A 1 121 ? 15.645 15.459 3.196 1.00 73.12 121 ARG A CA 1
ATOM 922 C C . ARG A 1 121 ? 14.280 14.792 3.000 1.00 73.12 121 ARG A C 1
ATOM 924 O O . ARG A 1 121 ? 13.489 15.256 2.181 1.00 73.12 121 ARG A O 1
ATOM 931 N N . PHE A 1 122 ? 13.991 13.734 3.763 1.00 72.19 122 PHE A N 1
ATOM 932 C CA . PHE A 1 122 ? 12.725 13.007 3.714 1.00 72.19 122 PHE A CA 1
ATOM 933 C C . PHE A 1 122 ? 11.582 13.739 4.415 1.00 72.19 122 PHE A C 1
ATOM 935 O O . PHE A 1 122 ? 10.460 13.275 4.327 1.00 72.19 122 PHE A O 1
ATOM 942 N N . LEU A 1 123 ? 11.822 14.860 5.099 1.00 77.62 123 LEU A N 1
ATOM 943 C CA . LEU A 1 123 ? 10.760 15.662 5.719 1.00 77.62 123 LEU A CA 1
ATOM 944 C C . LEU A 1 123 ? 10.105 16.646 4.731 1.00 77.62 123 LEU A C 1
ATOM 946 O O . LEU A 1 123 ? 9.129 17.304 5.078 1.00 77.62 123 LEU A O 1
ATOM 950 N N . GLY A 1 124 ? 10.646 16.750 3.512 1.00 73.25 124 GLY A N 1
ATOM 951 C CA . GLY A 1 124 ? 10.132 17.591 2.432 1.00 73.25 124 GLY A CA 1
ATOM 952 C C . GLY A 1 124 ? 9.327 16.818 1.372 1.00 73.25 124 GLY A C 1
ATOM 953 O O . GLY A 1 124 ? 8.838 15.719 1.637 1.00 73.25 124 GLY A O 1
ATOM 954 N N . PRO A 1 125 ? 9.220 17.354 0.142 1.00 66.00 125 PRO A N 1
ATOM 955 C CA . PRO A 1 125 ? 8.492 16.732 -0.975 1.00 66.00 125 PRO A CA 1
ATOM 956 C C . PRO A 1 125 ? 8.894 15.272 -1.259 1.00 66.00 125 PRO A C 1
ATOM 958 O O . PRO A 1 125 ? 8.036 14.424 -1.529 1.00 66.00 125 PRO A O 1
ATOM 961 N N . SER A 1 126 ? 10.170 14.944 -1.015 1.00 66.50 126 SER A N 1
ATOM 962 C CA . SER A 1 126 ? 10.736 13.605 -1.218 1.00 66.50 126 SER A CA 1
ATOM 963 C C . SER A 1 126 ? 10.141 12.492 -0.333 1.00 66.50 126 SER A C 1
ATOM 965 O O . SER A 1 126 ? 10.457 11.303 -0.506 1.00 66.50 126 SER A O 1
ATOM 967 N N . LEU A 1 127 ? 9.288 12.869 0.630 1.00 70.44 127 LEU A N 1
ATOM 968 C CA . LEU A 1 127 ? 8.484 11.972 1.457 1.00 70.44 127 LEU A CA 1
ATOM 969 C C . LEU A 1 127 ? 7.413 11.239 0.635 1.00 70.44 127 LEU A C 1
ATOM 971 O O . LEU A 1 127 ? 7.230 10.033 0.799 1.00 70.44 127 LEU A O 1
ATOM 975 N N . LEU A 1 128 ? 6.711 11.976 -0.232 1.00 65.25 128 LEU A N 1
ATOM 976 C CA . LEU A 1 128 ? 5.599 11.478 -1.050 1.00 65.25 128 LEU A CA 1
ATOM 977 C C . LEU A 1 128 ? 6.003 11.248 -2.506 1.00 65.25 128 LEU A C 1
ATOM 979 O O . LEU A 1 128 ? 5.354 10.472 -3.201 1.00 65.25 128 LEU A O 1
ATOM 983 N N . PHE A 1 129 ? 7.087 11.878 -2.952 1.00 62.84 129 PHE A N 1
ATOM 984 C CA . PHE A 1 129 ? 7.583 11.760 -4.314 1.00 62.84 129 PHE A CA 1
ATOM 985 C C . PHE A 1 129 ? 9.051 11.323 -4.272 1.00 62.84 129 PHE A C 1
ATOM 987 O O . PHE A 1 129 ? 9.941 12.139 -4.067 1.00 62.84 129 PHE A O 1
ATOM 994 N N . PRO A 1 130 ? 9.378 10.027 -4.411 1.00 60.09 130 PRO A N 1
ATOM 995 C CA . PRO A 1 130 ? 10.777 9.621 -4.496 1.00 60.09 130 PRO A CA 1
ATOM 996 C C . PRO A 1 130 ? 11.500 10.374 -5.630 1.00 60.09 130 PRO A C 1
ATOM 998 O O . PRO A 1 130 ? 10.907 10.678 -6.661 1.00 60.09 130 PRO A O 1
ATOM 1001 N N . ARG A 1 131 ? 12.800 10.639 -5.448 1.00 51.19 131 ARG A N 1
ATOM 1002 C CA . ARG A 1 131 ? 13.657 11.483 -6.310 1.00 51.19 131 ARG A CA 1
ATOM 1003 C C . ARG A 1 131 ? 13.494 11.253 -7.828 1.00 51.19 131 ARG A C 1
ATOM 1005 O O . ARG A 1 131 ? 13.594 12.196 -8.600 1.00 51.19 131 ARG A O 1
ATOM 1012 N N . ASN A 1 132 ? 13.167 10.031 -8.259 1.00 49.56 132 ASN A N 1
ATOM 1013 C CA . ASN A 1 132 ? 12.941 9.706 -9.675 1.00 49.56 132 ASN A CA 1
ATOM 1014 C C . ASN A 1 132 ? 11.551 10.127 -10.200 1.00 49.56 132 ASN A C 1
ATOM 1016 O O . ASN A 1 132 ? 11.429 10.455 -11.372 1.00 49.56 132 ASN A O 1
ATOM 1020 N N . SER A 1 133 ? 10.509 10.168 -9.358 1.00 48.34 133 SER A N 1
ATOM 1021 C CA . SER A 1 133 ? 9.205 10.749 -9.733 1.00 48.34 133 SER A CA 1
ATOM 1022 C C . SER A 1 133 ? 9.216 12.281 -9.725 1.00 48.34 133 SER A C 1
ATOM 1024 O O . SER A 1 133 ? 8.473 12.900 -10.476 1.00 48.34 133 SER A O 1
ATOM 1026 N N . GLU A 1 134 ? 10.087 12.899 -8.919 1.00 38.88 134 GLU A N 1
ATOM 1027 C CA . GLU A 1 134 ? 10.260 14.360 -8.883 1.00 38.88 134 GLU A CA 1
ATOM 1028 C C . GLU A 1 134 ? 11.106 14.888 -10.034 1.00 38.88 134 GLU A C 1
ATOM 1030 O O . GLU A 1 134 ? 10.870 16.010 -10.472 1.00 38.88 134 GLU A O 1
ATOM 1035 N N . ASN A 1 135 ? 12.056 14.095 -10.549 1.00 44.03 135 ASN A N 1
ATOM 1036 C CA . ASN A 1 135 ? 12.950 14.549 -11.612 1.00 44.03 135 ASN A CA 1
ATOM 1037 C C . ASN A 1 135 ? 12.191 15.136 -12.805 1.00 44.03 135 ASN A C 1
ATOM 1039 O O . ASN A 1 135 ? 12.744 15.999 -13.455 1.00 44.03 135 ASN A O 1
ATOM 1043 N N . PHE A 1 136 ? 10.939 14.759 -13.071 1.00 47.50 136 PHE A N 1
ATOM 1044 C CA . PHE A 1 136 ? 10.143 15.375 -14.132 1.00 47.50 136 PHE A CA 1
ATOM 1045 C C . PHE A 1 136 ? 9.343 16.618 -13.695 1.00 47.50 136 PHE A C 1
ATOM 1047 O O . PHE A 1 136 ? 9.344 17.615 -14.401 1.00 47.50 136 PHE A O 1
ATOM 1054 N N . LEU A 1 137 ? 8.673 16.593 -12.535 1.00 42.25 137 LEU A N 1
ATOM 1055 C CA . LEU A 1 137 ? 7.905 17.754 -12.048 1.00 42.25 137 LEU A CA 1
ATOM 1056 C C . LEU A 1 137 ? 8.806 18.927 -11.624 1.00 42.25 137 LEU A C 1
ATOM 1058 O O . LEU A 1 137 ? 8.337 20.058 -11.534 1.00 42.25 137 LEU A O 1
ATOM 1062 N N . VAL A 1 138 ? 10.076 18.640 -11.323 1.00 40.59 138 VAL A N 1
ATOM 1063 C CA . VAL A 1 138 ? 11.041 19.589 -10.754 1.00 40.59 138 VAL A CA 1
ATOM 1064 C C . VAL A 1 138 ? 12.152 19.959 -11.741 1.00 40.59 138 VAL A C 1
ATOM 1066 O O . VAL A 1 138 ? 12.644 21.085 -11.679 1.00 40.59 138 VAL A O 1
ATOM 1069 N N . SER A 1 139 ? 12.545 19.081 -12.678 1.00 44.34 139 SER A N 1
ATOM 1070 C CA . SER A 1 139 ? 13.365 19.540 -13.808 1.00 44.34 139 SER A CA 1
ATOM 1071 C C . SER A 1 139 ? 12.434 20.243 -14.784 1.00 44.34 139 SER A C 1
ATOM 1073 O O . SER A 1 139 ? 11.421 19.669 -15.168 1.00 44.34 139 SER A O 1
ATOM 1075 N N . GLY A 1 140 ? 12.731 21.495 -15.137 1.00 43.88 140 GLY A N 1
ATOM 1076 C CA . GLY A 1 140 ? 11.943 22.337 -16.048 1.00 43.88 140 GLY A CA 1
ATOM 1077 C C . GLY A 1 140 ? 11.899 21.820 -17.489 1.00 43.88 140 GLY A C 1
ATOM 1078 O O . GLY A 1 140 ? 12.203 22.550 -18.426 1.00 43.88 140 GLY A O 1
ATOM 1079 N N . THR A 1 141 ? 11.566 20.545 -17.658 1.00 51.69 141 THR A N 1
ATOM 1080 C CA . THR A 1 141 ? 11.273 19.900 -18.924 1.00 51.69 141 THR A CA 1
ATOM 1081 C C . THR A 1 141 ? 10.036 20.560 -19.536 1.00 51.69 141 THR A C 1
ATOM 1083 O O . THR A 1 141 ? 9.096 20.905 -18.819 1.00 51.69 141 THR A O 1
ATOM 1086 N N . PRO A 1 142 ? 10.009 20.757 -20.862 1.00 53.00 142 PRO A N 1
ATOM 1087 C CA . PRO A 1 142 ? 8.933 21.484 -21.542 1.00 53.00 142 PRO A CA 1
ATOM 1088 C C . PRO A 1 142 ? 7.620 20.689 -21.648 1.00 53.00 142 PRO A C 1
ATOM 1090 O O . PRO A 1 142 ? 6.683 21.130 -22.308 1.00 53.00 142 PRO A O 1
ATOM 1093 N N . ILE A 1 143 ? 7.547 19.505 -21.042 1.00 58.44 143 ILE A N 1
ATOM 1094 C CA . ILE A 1 143 ? 6.451 18.556 -21.224 1.00 58.44 143 ILE A CA 1
ATOM 1095 C C . ILE A 1 143 ? 5.425 18.796 -20.115 1.00 58.44 143 ILE A C 1
ATOM 1097 O O . ILE A 1 143 ? 5.758 18.905 -18.933 1.00 58.44 143 ILE A O 1
ATOM 1101 N N . SER A 1 144 ? 4.152 18.905 -20.487 1.00 66.81 144 SER A N 1
ATOM 1102 C CA . SER A 1 144 ? 3.114 19.269 -19.523 1.00 66.81 144 SER A CA 1
ATOM 1103 C C . SER A 1 144 ? 2.839 18.131 -18.514 1.00 66.81 144 SER A C 1
ATOM 1105 O O . SER A 1 144 ? 2.845 16.954 -18.888 1.00 66.81 144 SER A O 1
ATOM 1107 N N . PRO A 1 145 ? 2.514 18.426 -17.236 1.00 66.69 145 PRO A N 1
ATOM 1108 C CA . PRO A 1 145 ? 2.144 17.396 -16.256 1.00 66.69 145 PRO A CA 1
ATOM 1109 C C . PRO A 1 145 ? 0.958 16.524 -16.698 1.00 66.69 145 PRO A C 1
ATOM 1111 O O . PRO A 1 145 ? 0.903 15.334 -16.388 1.00 66.69 145 PRO A O 1
ATOM 1114 N N . LEU A 1 146 ? 0.014 17.106 -17.446 1.00 73.12 146 LEU A N 1
ATOM 1115 C CA . LEU A 1 146 ? -1.144 16.397 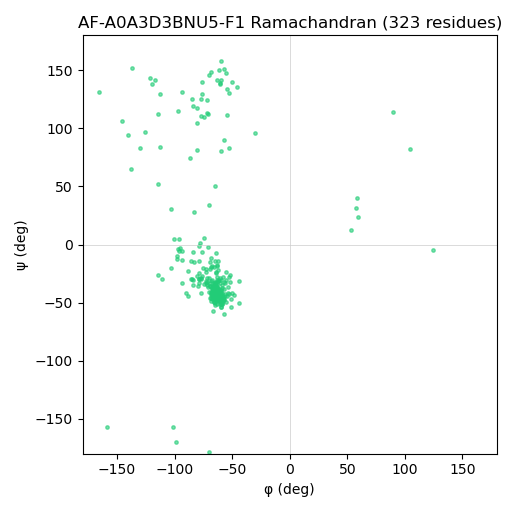-17.997 1.00 73.12 146 LEU A CA 1
ATOM 1116 C C . LEU A 1 146 ? -0.739 15.370 -19.057 1.00 73.12 146 LEU A C 1
ATOM 1118 O O . LEU A 1 146 ? -1.293 14.273 -19.094 1.00 73.12 146 LEU A O 1
ATOM 1122 N N . GLU A 1 147 ? 0.243 15.701 -19.890 1.00 70.50 147 GLU A N 1
ATOM 1123 C CA . GLU A 1 147 ? 0.778 14.804 -20.913 1.00 70.50 147 GLU A CA 1
ATOM 1124 C C . GLU A 1 147 ? 1.527 13.619 -20.298 1.00 70.50 147 GLU A C 1
ATOM 1126 O O . GLU A 1 147 ? 1.371 12.485 -20.756 1.00 70.50 147 GLU A O 1
ATOM 1131 N N . VAL A 1 148 ? 2.246 13.835 -19.194 1.00 67.56 148 VAL A N 1
ATOM 1132 C CA . VAL A 1 148 ? 2.869 12.743 -18.432 1.00 67.56 148 VAL A CA 1
ATOM 1133 C C . VAL A 1 148 ? 1.836 11.834 -17.791 1.00 67.56 148 VAL A C 1
ATOM 1135 O O . VAL A 1 148 ? 1.931 10.615 -17.939 1.00 67.56 148 VAL A O 1
ATOM 1138 N N . VAL A 1 149 ? 0.812 12.393 -17.142 1.00 74.38 149 VAL A N 1
ATOM 1139 C CA . VAL A 1 149 ? -0.284 11.587 -16.585 1.00 74.38 149 VAL A CA 1
ATOM 1140 C C . VAL A 1 149 ? -0.977 10.787 -17.690 1.00 74.38 149 VAL A C 1
ATOM 1142 O O . VAL A 1 149 ? -1.208 9.590 -17.519 1.00 74.38 149 VAL A O 1
ATOM 1145 N N . GLY A 1 150 ? -1.259 11.410 -18.837 1.00 75.06 150 GLY A N 1
ATOM 1146 C CA . GLY A 1 150 ? -1.877 10.754 -19.990 1.00 75.06 150 GLY A CA 1
ATOM 1147 C C . GLY A 1 150 ? -1.022 9.622 -20.562 1.00 75.06 150 GLY A C 1
ATOM 1148 O O . GLY A 1 150 ? -1.527 8.520 -20.783 1.00 75.06 150 GLY A O 1
ATOM 1149 N N . THR A 1 151 ? 0.277 9.855 -20.736 1.00 70.94 151 THR A N 1
ATOM 1150 C CA . THR A 1 151 ? 1.239 8.846 -21.204 1.00 70.94 151 THR A CA 1
ATOM 1151 C C . THR A 1 151 ? 1.329 7.683 -20.222 1.00 70.94 151 THR A C 1
ATOM 1153 O O . THR A 1 151 ? 1.193 6.522 -20.603 1.00 70.94 151 THR A O 1
ATOM 1156 N N . ASN A 1 152 ? 1.451 7.977 -18.929 1.00 73.12 152 ASN A N 1
ATOM 1157 C CA . ASN A 1 152 ? 1.517 6.965 -17.883 1.00 73.12 152 ASN A CA 1
ATOM 1158 C C . ASN A 1 152 ? 0.233 6.137 -17.781 1.00 73.12 152 ASN A C 1
ATOM 1160 O O . ASN A 1 152 ? 0.308 4.929 -17.556 1.00 73.12 152 ASN A O 1
ATOM 1164 N N . LEU A 1 153 ? -0.929 6.757 -17.994 1.00 76.06 153 LEU A N 1
ATOM 1165 C CA . LEU A 1 153 ? -2.216 6.071 -18.021 1.00 76.06 153 LEU A CA 1
ATOM 1166 C C . LEU A 1 153 ? -2.348 5.148 -19.239 1.00 76.06 153 LEU A C 1
ATOM 1168 O O . LEU A 1 153 ? -2.818 4.023 -19.084 1.00 76.06 153 LEU A O 1
ATOM 1172 N N . ARG A 1 154 ? -1.881 5.574 -20.422 1.00 73.88 154 ARG A N 1
ATOM 1173 C CA . ARG A 1 154 ? -1.815 4.716 -21.620 1.00 73.88 154 ARG A CA 1
ATOM 1174 C C . ARG A 1 154 ? -0.903 3.517 -21.399 1.00 73.88 154 ARG A C 1
ATOM 1176 O O . ARG A 1 154 ? -1.306 2.401 -21.692 1.00 73.88 154 ARG A O 1
ATOM 1183 N N . ILE A 1 155 ? 0.270 3.733 -20.804 1.00 70.19 155 ILE A N 1
ATOM 1184 C CA . ILE A 1 155 ? 1.202 2.653 -20.461 1.00 70.19 155 ILE A CA 1
ATOM 1185 C C . ILE A 1 155 ? 0.536 1.650 -19.518 1.00 70.19 155 ILE A C 1
ATOM 1187 O O . ILE A 1 155 ? 0.576 0.457 -19.782 1.00 70.19 155 ILE A O 1
ATOM 1191 N N . VAL A 1 156 ? -0.127 2.111 -18.454 1.00 72.06 156 VAL A N 1
ATOM 1192 C CA . VAL A 1 156 ? -0.834 1.221 -17.517 1.00 72.06 156 VAL A CA 1
ATOM 1193 C C . VAL A 1 156 ? -1.972 0.471 -18.209 1.00 72.06 156 VAL A C 1
ATOM 1195 O O . VAL A 1 156 ? -2.138 -0.722 -17.974 1.00 72.06 156 VAL A O 1
ATOM 1198 N N . ALA A 1 157 ? -2.737 1.139 -19.073 1.00 73.88 157 ALA A N 1
ATOM 1199 C CA . ALA A 1 157 ? -3.808 0.505 -19.834 1.00 73.88 157 ALA A CA 1
ATOM 1200 C C . ALA A 1 157 ? -3.271 -0.580 -20.783 1.00 73.88 157 ALA A C 1
ATOM 1202 O O . ALA A 1 157 ? -3.796 -1.692 -20.780 1.00 73.88 157 ALA A O 1
ATOM 1203 N N . GLU A 1 158 ? -2.196 -0.302 -21.528 1.00 67.62 158 GLU A N 1
ATOM 1204 C CA . GLU A 1 158 ? -1.512 -1.299 -22.364 1.00 67.62 158 GLU A CA 1
ATOM 1205 C C . GLU A 1 158 ? -0.960 -2.458 -21.517 1.00 67.62 158 GLU A C 1
ATOM 1207 O O . GLU A 1 158 ? -1.174 -3.622 -21.858 1.00 67.62 158 GLU A O 1
ATOM 1212 N N . SER A 1 159 ? -0.343 -2.169 -20.362 1.00 66.62 159 SER A N 1
ATOM 1213 C CA . SER A 1 159 ? 0.157 -3.195 -19.435 1.00 66.62 159 SER A CA 1
ATOM 1214 C C . SER A 1 159 ? -0.953 -4.099 -18.883 1.00 66.62 159 SER A C 1
ATOM 1216 O O . SER A 1 159 ? -0.681 -5.251 -18.548 1.00 66.62 159 SER A O 1
ATOM 1218 N N . LEU A 1 160 ? -2.184 -3.593 -18.738 1.00 66.62 160 LEU A N 1
ATOM 1219 C CA . LEU A 1 160 ? -3.335 -4.361 -18.246 1.00 66.62 160 LEU A CA 1
ATOM 1220 C C . LEU A 1 160 ? -4.030 -5.164 -19.350 1.00 66.62 160 LEU A C 1
ATOM 1222 O O . LEU A 1 160 ? -4.548 -6.244 -19.077 1.00 66.62 160 LEU A O 1
ATOM 1226 N N . LEU A 1 161 ? -4.073 -4.632 -20.573 1.00 64.75 161 LEU A N 1
ATOM 1227 C CA . LEU A 1 161 ? -4.856 -5.190 -21.679 1.00 64.75 161 LEU A CA 1
ATOM 1228 C C . LEU A 1 161 ? -4.036 -6.073 -22.631 1.00 64.75 161 LEU A C 1
ATOM 1230 O O . LEU A 1 161 ? -4.619 -6.652 -23.542 1.00 64.75 161 LEU A O 1
ATOM 1234 N N . LEU A 1 162 ? -2.715 -6.197 -22.431 1.00 56.72 162 LEU A N 1
ATOM 1235 C CA . LEU A 1 162 ? -1.790 -6.994 -23.260 1.00 56.72 162 LEU A CA 1
ATOM 1236 C C . LEU A 1 162 ? -1.828 -6.703 -24.770 1.00 56.72 162 LEU A C 1
ATOM 1238 O O . LEU A 1 162 ? -1.245 -7.438 -25.568 1.00 56.72 162 LEU A O 1
ATOM 1242 N N . GLY A 1 163 ? -2.480 -5.621 -25.181 1.00 51.53 163 GLY A N 1
ATOM 1243 C CA . GLY A 1 163 ? -2.421 -5.159 -26.552 1.00 51.53 163 GLY A CA 1
ATOM 1244 C C . GLY A 1 163 ? -1.039 -4.580 -26.786 1.00 51.53 163 GLY A C 1
ATOM 1245 O O . GLY A 1 163 ? -0.709 -3.551 -26.199 1.00 51.53 163 GLY A O 1
ATOM 1246 N N . GLY A 1 164 ? -0.244 -5.231 -27.637 1.00 53.19 164 GLY A N 1
ATOM 1247 C CA . GLY A 1 164 ? 0.887 -4.558 -28.264 1.00 53.19 164 GLY A CA 1
ATOM 1248 C C . GLY A 1 164 ? 0.433 -3.191 -28.783 1.00 53.19 164 GLY A C 1
ATOM 1249 O O . GLY A 1 164 ? -0.664 -3.061 -29.330 1.00 53.19 164 GLY A O 1
ATOM 1250 N N . GLY A 1 165 ? 1.245 -2.172 -28.540 1.00 59.06 165 GLY A N 1
ATOM 1251 C CA . GLY A 1 165 ? 0.854 -0.779 -28.693 1.00 59.06 165 GLY A CA 1
ATOM 1252 C C . GLY A 1 165 ? 2.063 0.124 -28.857 1.00 59.06 165 GLY A C 1
ATOM 1253 O O . GLY A 1 165 ? 3.137 -0.313 -29.271 1.00 59.06 165 GLY A O 1
ATOM 1254 N N . SER A 1 166 ? 1.895 1.403 -28.539 1.00 62.81 166 SER A N 1
ATOM 1255 C CA . SER A 1 166 ? 2.978 2.378 -28.683 1.00 62.81 166 SER A CA 1
ATOM 1256 C C . SER A 1 166 ? 4.063 2.189 -27.621 1.00 62.81 166 SER A C 1
ATOM 1258 O O . SER A 1 166 ? 5.208 2.579 -27.850 1.00 62.81 166 SER A O 1
ATOM 1260 N N . TYR A 1 167 ? 3.727 1.581 -26.476 1.00 60.16 167 TYR A N 1
ATOM 1261 C CA . TYR A 1 167 ? 4.649 1.439 -25.351 1.00 60.16 167 TYR A CA 1
ATOM 1262 C C . TYR A 1 167 ? 5.039 -0.012 -25.055 1.00 60.16 167 TYR A C 1
ATOM 1264 O O . TYR A 1 167 ? 6.154 -0.227 -24.584 1.00 60.16 167 TYR A O 1
ATOM 1272 N N . HIS A 1 168 ? 4.214 -1.010 -25.385 1.00 56.75 168 HIS A N 1
ATOM 1273 C CA . HIS A 1 168 ? 4.562 -2.433 -25.249 1.00 56.75 168 HIS A CA 1
ATOM 1274 C C . HIS A 1 168 ? 4.686 -3.109 -26.616 1.00 56.75 168 HIS A C 1
ATOM 1276 O O . HIS A 1 168 ? 3.784 -3.022 -27.445 1.00 56.75 168 HIS A O 1
ATOM 1282 N N . SER A 1 169 ? 5.793 -3.823 -26.844 1.00 55.69 169 SER A N 1
ATOM 1283 C CA . SER A 1 169 ? 5.936 -4.675 -28.028 1.00 55.69 169 SER A CA 1
ATOM 1284 C C . SER A 1 169 ? 4.860 -5.765 -28.040 1.00 55.69 169 SER A C 1
ATOM 1286 O O . SER A 1 169 ? 4.594 -6.387 -27.012 1.00 55.69 169 SER A O 1
ATOM 1288 N N . SER A 1 170 ? 4.288 -6.034 -29.216 1.00 55.31 170 SER A N 1
ATOM 1289 C CA . SER A 1 170 ? 3.379 -7.165 -29.451 1.00 55.31 170 SER A CA 1
ATOM 1290 C C . SER A 1 170 ? 4.059 -8.530 -29.287 1.00 55.31 170 SER A C 1
ATOM 1292 O O . SER A 1 170 ? 3.377 -9.546 -29.178 1.00 55.31 170 SER A O 1
ATOM 1294 N N . PHE A 1 171 ? 5.395 -8.562 -29.246 1.00 57.56 171 PHE A N 1
ATOM 1295 C CA . PHE A 1 171 ? 6.187 -9.765 -29.020 1.00 57.56 171 PHE A CA 1
ATOM 1296 C C . PHE A 1 171 ? 6.588 -9.867 -27.545 1.00 57.56 171 PHE A C 1
ATOM 1298 O O . PHE A 1 171 ? 7.369 -9.041 -27.070 1.00 57.56 171 PHE A O 1
ATOM 1305 N N . LEU A 1 172 ? 6.096 -10.896 -26.840 1.00 53.69 172 LEU A N 1
ATOM 1306 C CA . LEU A 1 172 ? 6.342 -11.119 -25.405 1.00 53.69 172 LEU A CA 1
ATOM 1307 C C . LEU A 1 172 ? 7.844 -11.116 -25.067 1.00 53.69 172 LEU A C 1
ATOM 1309 O O . LEU A 1 172 ? 8.276 -10.503 -24.101 1.00 53.69 172 LEU A O 1
ATOM 1313 N N . GLU A 1 173 ? 8.663 -11.765 -25.893 1.00 51.31 173 GLU A N 1
ATOM 1314 C CA . GLU A 1 173 ? 10.117 -11.843 -25.692 1.00 51.31 173 GLU A CA 1
ATOM 1315 C C . GLU A 1 173 ? 10.811 -10.496 -25.896 1.00 51.31 173 GLU A C 1
ATOM 1317 O O . GLU A 1 173 ? 11.721 -10.158 -25.145 1.00 51.31 173 GLU A O 1
ATOM 1322 N N . ALA A 1 174 ? 10.339 -9.676 -26.837 1.00 49.72 174 ALA A N 1
ATOM 1323 C CA . ALA A 1 174 ? 10.845 -8.317 -27.003 1.00 49.72 174 ALA A CA 1
ATOM 1324 C C . ALA A 1 174 ? 10.424 -7.420 -25.830 1.00 49.72 174 ALA A C 1
ATOM 1326 O O . ALA A 1 174 ? 11.217 -6.594 -25.388 1.00 49.72 174 ALA A O 1
ATOM 1327 N N . THR A 1 175 ? 9.221 -7.611 -25.273 1.00 51.69 175 THR A N 1
ATOM 1328 C CA . THR A 1 175 ? 8.808 -6.938 -24.030 1.00 51.69 175 THR A CA 1
ATOM 1329 C C . THR A 1 175 ? 9.652 -7.389 -22.834 1.00 51.69 175 THR A C 1
ATOM 1331 O O . THR A 1 175 ? 9.973 -6.558 -21.991 1.00 51.69 175 THR A O 1
ATOM 1334 N N . LEU A 1 176 ? 10.078 -8.656 -22.769 1.00 50.97 176 LEU A N 1
ATOM 1335 C CA . LEU A 1 176 ? 10.993 -9.155 -21.733 1.00 50.97 176 LEU A CA 1
ATOM 1336 C C . LEU A 1 176 ? 12.414 -8.584 -21.877 1.00 50.97 176 LEU A C 1
ATOM 1338 O O . LEU A 1 176 ? 12.980 -8.116 -20.894 1.00 50.97 176 LEU A O 1
ATOM 1342 N N . ILE A 1 177 ? 12.969 -8.569 -23.092 1.00 44.78 177 ILE A N 1
ATOM 1343 C CA . ILE A 1 177 ? 14.322 -8.057 -23.378 1.00 44.78 177 ILE A CA 1
ATOM 1344 C C . ILE A 1 177 ? 14.401 -6.539 -23.167 1.00 44.78 177 ILE A C 1
ATOM 1346 O O . ILE A 1 177 ? 15.388 -6.034 -22.643 1.00 44.78 177 ILE A O 1
ATOM 1350 N N . GLN A 1 178 ? 13.346 -5.801 -23.520 1.00 46.59 178 GLN A N 1
ATOM 1351 C CA . GLN A 1 178 ? 13.266 -4.350 -23.309 1.00 46.59 178 GLN A CA 1
ATOM 1352 C C . GLN A 1 178 ? 12.924 -3.971 -21.861 1.00 46.59 178 GLN A C 1
ATOM 1354 O O . GLN A 1 178 ? 12.795 -2.784 -21.561 1.00 46.59 178 GLN A O 1
ATOM 1359 N N . GLY A 1 179 ? 12.724 -4.959 -20.979 1.00 48.06 179 GLY A N 1
ATOM 1360 C CA . GLY A 1 179 ? 12.304 -4.737 -19.603 1.00 48.06 179 GLY A CA 1
ATOM 1361 C C . GLY A 1 179 ? 10.980 -3.988 -19.522 1.00 48.06 179 GLY A C 1
ATOM 1362 O O . GLY A 1 179 ? 10.867 -3.102 -18.697 1.00 48.06 179 GLY A O 1
ATOM 1363 N N . ARG A 1 180 ? 10.010 -4.290 -20.395 1.00 51.75 180 ARG A N 1
ATOM 1364 C CA . ARG A 1 180 ? 8.667 -3.686 -20.503 1.00 51.75 180 ARG A CA 1
ATOM 1365 C C . ARG A 1 180 ? 7.586 -4.720 -20.171 1.00 51.75 180 ARG A C 1
ATOM 1367 O O . ARG A 1 180 ? 6.677 -4.984 -20.953 1.00 51.75 180 ARG A O 1
ATOM 1374 N N . VAL A 1 181 ? 7.728 -5.376 -19.026 1.00 54.00 181 VAL A N 1
ATOM 1375 C CA . VAL A 1 181 ? 6.849 -6.479 -18.611 1.00 54.00 181 VAL A CA 1
ATOM 1376 C C . VAL A 1 181 ? 5.502 -5.925 -18.118 1.00 54.00 181 VAL A C 1
ATOM 1378 O O . VAL A 1 181 ? 5.494 -4.914 -17.410 1.00 54.00 181 VAL A O 1
ATOM 1381 N N . PRO A 1 182 ? 4.355 -6.559 -18.434 1.00 55.31 182 PRO A N 1
ATOM 1382 C CA . PRO A 1 182 ? 3.072 -6.179 -17.847 1.00 55.31 182 PRO A CA 1
ATOM 1383 C C . PRO A 1 182 ? 3.133 -6.184 -16.308 1.00 55.31 182 PRO A C 1
ATOM 1385 O O . PRO A 1 182 ? 3.642 -7.113 -15.679 1.00 55.31 182 PRO A O 1
ATOM 1388 N N . ILE A 1 183 ? 2.595 -5.119 -15.702 1.00 59.06 183 ILE A N 1
ATOM 1389 C CA . ILE A 1 183 ? 2.662 -4.828 -14.255 1.00 59.06 183 ILE A CA 1
ATOM 1390 C C . ILE A 1 183 ? 1.953 -5.909 -13.417 1.00 59.06 183 ILE A C 1
ATOM 1392 O O . ILE A 1 183 ? 2.319 -6.163 -12.269 1.00 59.06 183 ILE A O 1
ATOM 1396 N N . ILE A 1 184 ? 0.945 -6.568 -13.989 1.00 60.72 184 ILE A N 1
ATOM 1397 C CA . ILE A 1 184 ? 0.274 -7.726 -13.402 1.00 60.72 184 ILE A CA 1
ATOM 1398 C C . ILE A 1 184 ? 0.457 -8.910 -14.358 1.00 60.72 184 ILE A C 1
ATOM 1400 O O . ILE A 1 184 ? 0.244 -8.738 -15.560 1.00 60.72 184 ILE A O 1
ATOM 1404 N N . PRO A 1 185 ? 0.748 -10.126 -13.862 1.00 63.12 185 PRO A N 1
ATOM 1405 C CA . PRO A 1 185 ? 0.610 -11.327 -14.674 1.00 63.12 185 PRO A CA 1
ATOM 1406 C C . PRO A 1 185 ? -0.791 -11.382 -15.283 1.00 63.12 185 PRO A C 1
ATOM 1408 O O . PRO A 1 185 ? -1.779 -11.252 -14.560 1.00 63.12 185 PRO A O 1
ATOM 1411 N N . LEU A 1 186 ? -0.887 -11.616 -16.592 1.00 66.06 186 LEU A N 1
ATOM 1412 C CA . LEU A 1 186 ? -2.161 -11.637 -17.322 1.00 66.06 186 LEU A CA 1
ATOM 1413 C C . LEU A 1 186 ? -3.233 -12.484 -16.630 1.00 66.06 186 LEU A C 1
ATOM 1415 O O . LEU A 1 186 ? -4.382 -12.073 -16.491 1.00 66.06 186 LEU A O 1
ATOM 1419 N N . LEU A 1 187 ? -2.823 -13.659 -16.151 1.00 66.88 187 LEU A N 1
ATOM 1420 C CA . LEU A 1 187 ? -3.668 -14.613 -15.437 1.00 66.88 187 LEU A CA 1
ATOM 1421 C C . LEU A 1 187 ? -4.363 -14.018 -14.203 1.00 66.88 187 LEU A C 1
ATOM 1423 O O . LEU A 1 187 ? -5.405 -14.517 -13.785 1.00 66.88 187 LEU A O 1
ATOM 1427 N N . LEU A 1 188 ? -3.813 -12.949 -13.622 1.00 71.12 188 LEU A N 1
ATOM 1428 C CA . LEU A 1 188 ? -4.361 -12.278 -12.446 1.00 71.12 188 LEU A CA 1
ATOM 1429 C C . LEU A 1 188 ? -5.185 -11.031 -12.788 1.00 71.12 188 LEU A C 1
ATOM 1431 O O . LEU A 1 188 ? -5.904 -10.551 -11.913 1.00 71.12 188 LEU A O 1
ATOM 1435 N N . VAL A 1 189 ? -5.132 -10.515 -14.022 1.00 75.19 189 VAL A N 1
ATOM 1436 C CA . VAL A 1 189 ? -5.881 -9.309 -14.428 1.00 75.19 189 VAL A CA 1
ATOM 1437 C C . VAL A 1 189 ? -7.397 -9.478 -14.224 1.00 75.19 189 VAL A C 1
ATOM 1439 O O . VAL A 1 189 ? -7.996 -8.606 -13.590 1.00 75.19 189 VAL A O 1
ATOM 1442 N N . PRO A 1 190 ? -8.047 -10.589 -14.635 1.00 77.25 190 PRO A N 1
ATOM 1443 C CA . PRO A 1 190 ? -9.481 -10.770 -14.393 1.00 77.25 190 PRO A CA 1
ATOM 1444 C C . PRO A 1 190 ? -9.831 -10.810 -12.901 1.00 77.25 190 PRO A C 1
ATOM 1446 O O . PRO A 1 190 ? -10.836 -10.239 -12.483 1.00 77.25 190 PRO A O 1
ATOM 1449 N N . LEU A 1 191 ? -8.981 -11.439 -12.079 1.00 79.81 191 LEU A N 1
ATOM 1450 C CA . LEU A 1 191 ? -9.161 -11.497 -10.625 1.00 79.81 191 LEU A CA 1
ATOM 1451 C C . LEU A 1 191 ? -9.018 -10.122 -9.976 1.00 79.81 191 LEU A C 1
ATOM 1453 O O . LEU A 1 191 ? -9.782 -9.777 -9.076 1.00 79.81 191 LEU A O 1
ATOM 1457 N N . TYR A 1 192 ? -8.041 -9.345 -10.435 1.00 79.19 192 TYR A N 1
ATOM 1458 C CA . TYR A 1 192 ? -7.827 -7.972 -10.009 1.00 79.19 192 TYR A CA 1
ATOM 1459 C C . TYR A 1 192 ? -9.056 -7.108 -10.310 1.00 79.19 192 TYR A C 1
ATOM 1461 O O . TYR A 1 192 ? -9.615 -6.502 -9.394 1.00 79.19 192 TYR A O 1
ATOM 1469 N N . LEU A 1 193 ? -9.522 -7.105 -11.565 1.00 84.06 193 LEU A N 1
ATOM 1470 C CA . LEU A 1 193 ? -10.685 -6.323 -11.988 1.00 84.06 193 LEU A CA 1
ATOM 1471 C C . LEU A 1 193 ? -11.943 -6.741 -11.221 1.00 84.06 193 LEU A C 1
ATOM 1473 O O . LEU A 1 193 ? -12.651 -5.887 -10.691 1.00 84.06 193 LEU A O 1
ATOM 1477 N N . ALA A 1 194 ? -12.184 -8.047 -11.080 1.00 85.12 194 ALA A N 1
ATOM 1478 C CA . ALA A 1 194 ? -13.299 -8.568 -10.295 1.00 85.12 194 ALA A CA 1
ATOM 1479 C C . ALA A 1 194 ? -13.216 -8.147 -8.816 1.00 85.12 194 ALA A C 1
ATOM 1481 O O . ALA A 1 194 ? -14.225 -7.759 -8.230 1.00 85.12 194 ALA A O 1
ATOM 1482 N N . GLY A 1 195 ? -12.023 -8.168 -8.214 1.00 86.81 195 GLY A N 1
ATOM 1483 C CA . GLY A 1 195 ? -11.802 -7.716 -6.840 1.00 86.81 195 GLY A CA 1
ATOM 1484 C C . GLY A 1 195 ? -12.061 -6.221 -6.650 1.00 86.81 195 GLY A C 1
ATOM 1485 O O . GLY A 1 195 ? -12.700 -5.828 -5.673 1.00 86.81 195 GLY A O 1
ATOM 1486 N N . PHE A 1 196 ? -11.632 -5.381 -7.596 1.00 87.25 196 PHE A N 1
ATOM 1487 C CA . PHE A 1 196 ? -11.917 -3.944 -7.577 1.00 87.25 196 PHE A CA 1
ATOM 1488 C C . PHE A 1 196 ? -13.406 -3.648 -7.756 1.00 87.25 196 PHE A C 1
ATOM 1490 O O . PHE A 1 196 ? -13.977 -2.894 -6.965 1.00 87.25 196 PHE A O 1
ATOM 1497 N N . LEU A 1 197 ? -14.054 -4.285 -8.735 1.00 89.88 197 LEU A N 1
ATOM 1498 C CA . LEU A 1 197 ? -15.497 -4.170 -8.951 1.00 89.88 197 LEU A CA 1
ATOM 1499 C C . LEU A 1 197 ? -16.281 -4.612 -7.715 1.00 89.88 197 LEU A C 1
ATOM 1501 O O . LEU A 1 197 ? -17.215 -3.926 -7.306 1.00 89.88 197 LEU A O 1
ATOM 1505 N N . LEU A 1 198 ? -15.863 -5.702 -7.065 1.00 90.06 198 LEU A N 1
ATOM 1506 C CA . LEU A 1 198 ? -16.440 -6.144 -5.801 1.00 90.06 198 LEU A CA 1
ATOM 1507 C C . LEU A 1 198 ? -16.263 -5.089 -4.705 1.00 90.06 198 LEU A C 1
ATOM 1509 O O . LEU A 1 198 ? -17.222 -4.808 -3.991 1.00 90.06 198 LEU A O 1
ATOM 1513 N N . CYS A 1 199 ? -15.076 -4.493 -4.557 1.00 89.50 199 CYS A N 1
ATOM 1514 C CA . CYS A 1 199 ? -14.851 -3.441 -3.563 1.00 89.50 199 CYS A CA 1
ATOM 1515 C C . CYS A 1 199 ? -15.789 -2.246 -3.790 1.00 89.50 199 CYS A C 1
ATOM 1517 O O . CYS A 1 199 ? -16.406 -1.769 -2.837 1.00 89.50 199 CYS A O 1
ATOM 1519 N N . VAL A 1 200 ? -15.948 -1.801 -5.041 1.00 90.44 200 VAL A N 1
ATOM 1520 C CA . VAL A 1 200 ? -16.876 -0.718 -5.417 1.00 90.44 200 VAL A CA 1
ATOM 1521 C C . VAL A 1 200 ? -18.326 -1.112 -5.131 1.00 90.44 200 VAL A C 1
ATOM 1523 O O . VAL A 1 200 ? -19.067 -0.356 -4.501 1.00 90.44 200 VAL A O 1
ATOM 1526 N N . PHE A 1 201 ? -18.727 -2.317 -5.537 1.00 89.19 201 PHE A N 1
ATOM 1527 C CA . PHE A 1 201 ? -20.068 -2.844 -5.310 1.00 89.19 201 PHE A CA 1
ATOM 1528 C C . PHE A 1 201 ? -20.392 -2.919 -3.816 1.00 89.19 201 PHE A C 1
ATOM 1530 O O . PHE A 1 201 ? -21.395 -2.373 -3.371 1.00 89.19 201 PHE A O 1
ATOM 1537 N N . GLN A 1 202 ? -19.517 -3.524 -3.013 1.00 87.88 202 GLN A N 1
ATOM 1538 C CA . GLN A 1 202 ? -19.692 -3.643 -1.565 1.00 87.88 202 GLN A CA 1
ATOM 1539 C C . GLN A 1 202 ? -19.708 -2.279 -0.870 1.00 87.88 202 GLN A C 1
ATOM 1541 O O . GLN A 1 202 ? -20.414 -2.097 0.124 1.00 87.88 202 GLN A O 1
ATOM 1546 N N . LEU A 1 203 ? -18.970 -1.297 -1.396 1.00 87.69 203 LEU A N 1
ATOM 1547 C CA . LEU A 1 203 ? -18.991 0.058 -0.863 1.00 87.69 203 LEU A CA 1
ATOM 1548 C C . LEU A 1 203 ? -20.361 0.725 -1.034 1.00 87.69 203 LEU A C 1
ATOM 1550 O O . LEU A 1 203 ? -20.822 1.370 -0.094 1.00 87.69 203 LEU A O 1
ATOM 1554 N N . ARG A 1 204 ? -21.040 0.509 -2.171 1.00 86.12 204 ARG A N 1
ATOM 1555 C CA . ARG A 1 204 ? -22.399 1.024 -2.432 1.00 86.12 204 ARG A CA 1
ATOM 1556 C C . ARG A 1 204 ? -23.419 0.564 -1.385 1.00 86.12 204 ARG A C 1
ATOM 1558 O O . ARG A 1 204 ? -24.349 1.304 -1.081 1.00 86.12 204 ARG A O 1
ATOM 1565 N N . PHE A 1 205 ? -23.248 -0.635 -0.830 1.00 83.25 205 PHE A N 1
ATOM 1566 C CA . PHE A 1 205 ? -24.143 -1.190 0.193 1.00 83.25 205 PHE A CA 1
ATOM 1567 C C . PHE A 1 205 ? -23.652 -0.956 1.627 1.00 83.25 205 PHE A C 1
ATOM 1569 O O . PHE A 1 205 ? -24.341 -1.310 2.587 1.00 83.25 205 PHE A O 1
ATOM 1576 N N . SER A 1 206 ? -22.477 -0.350 1.808 1.00 82.69 206 SER A N 1
ATOM 1577 C CA . SER A 1 206 ? -21.940 -0.090 3.137 1.00 82.69 206 SER A CA 1
ATOM 1578 C C . SER A 1 206 ? -22.574 1.156 3.749 1.00 82.69 206 SER A C 1
ATOM 1580 O O . SER A 1 206 ? -22.377 2.275 3.285 1.00 82.69 206 SER A O 1
ATOM 1582 N N . ARG A 1 207 ? -23.276 0.976 4.873 1.00 76.00 207 ARG A N 1
ATOM 1583 C CA . ARG A 1 207 ? -23.848 2.087 5.658 1.00 76.00 207 ARG A CA 1
ATOM 1584 C C . ARG A 1 207 ? -22.786 2.961 6.336 1.00 76.00 207 ARG A C 1
ATOM 1586 O O . ARG A 1 207 ? -23.084 4.078 6.745 1.00 76.00 207 ARG A O 1
ATOM 1593 N N . ARG A 1 208 ? -21.556 2.458 6.492 1.00 81.19 208 ARG A N 1
ATOM 1594 C CA . ARG A 1 208 ? -20.435 3.168 7.128 1.00 81.19 208 ARG A CA 1
ATOM 1595 C C . ARG A 1 208 ? -19.203 3.089 6.234 1.00 81.19 208 ARG A C 1
ATOM 1597 O O . ARG A 1 208 ? -18.328 2.252 6.435 1.00 81.19 208 ARG A O 1
ATOM 1604 N N . ILE A 1 209 ? -19.134 3.987 5.252 1.00 79.25 209 ILE A N 1
ATOM 1605 C CA . ILE A 1 209 ? -18.045 4.070 4.261 1.00 79.25 209 ILE A CA 1
ATOM 1606 C C . ILE A 1 209 ? -16.665 4.081 4.938 1.00 79.25 209 ILE A C 1
ATOM 1608 O O . ILE A 1 209 ? -15.812 3.275 4.589 1.00 79.25 209 ILE A O 1
ATOM 1612 N N . LEU A 1 210 ? -16.476 4.901 5.976 1.00 73.44 210 LEU A N 1
ATOM 1613 C CA . LEU A 1 210 ? -15.203 5.021 6.711 1.00 73.44 210 LEU A CA 1
ATOM 1614 C C . LEU A 1 210 ? -14.800 3.748 7.483 1.00 73.44 210 LEU A C 1
ATOM 1616 O O . LEU A 1 210 ? -13.634 3.558 7.843 1.00 73.44 210 LEU A O 1
ATOM 1620 N N . ASP A 1 211 ? -15.759 2.862 7.743 1.00 72.94 211 ASP A N 1
ATOM 1621 C CA . ASP A 1 211 ? -15.535 1.593 8.436 1.00 72.94 211 ASP A CA 1
ATOM 1622 C C . ASP A 1 211 ? -15.386 0.410 7.490 1.00 72.94 211 ASP A C 1
ATOM 1624 O O . ASP A 1 211 ? -14.970 -0.667 7.916 1.00 72.94 211 ASP A O 1
ATOM 1628 N N . SER A 1 212 ? -15.669 0.627 6.210 1.00 81.31 212 SER A N 1
ATOM 1629 C CA . SER A 1 212 ? -15.613 -0.398 5.191 1.00 81.31 212 SER A CA 1
ATOM 1630 C C . SER A 1 212 ? -14.161 -0.770 4.872 1.00 81.31 212 SER A C 1
ATOM 1632 O O . SER A 1 212 ? -13.393 0.104 4.458 1.00 81.31 212 SER A O 1
ATOM 1634 N N . PRO A 1 213 ? -13.767 -2.055 4.971 1.00 79.31 213 PRO A N 1
ATOM 1635 C CA . PRO A 1 213 ? -12.457 -2.491 4.491 1.00 79.31 213 PRO A CA 1
ATOM 1636 C C . PRO A 1 213 ? -12.300 -2.215 2.988 1.00 79.31 213 PRO A C 1
ATOM 1638 O O . PRO A 1 213 ? -11.210 -1.882 2.536 1.00 79.31 213 PRO A O 1
ATOM 1641 N N . TYR A 1 214 ? -13.397 -2.251 2.226 1.00 84.88 214 TYR A N 1
ATOM 1642 C CA . TYR A 1 214 ? -13.403 -1.958 0.793 1.00 84.88 214 TYR A CA 1
ATOM 1643 C C . TYR A 1 214 ? -13.075 -0.490 0.488 1.00 84.88 214 TYR A C 1
ATOM 1645 O O . TYR A 1 214 ? -12.369 -0.217 -0.476 1.00 84.88 214 TYR A O 1
ATOM 1653 N N . ALA A 1 215 ? -13.519 0.452 1.332 1.00 83.94 215 ALA A N 1
ATOM 1654 C CA . ALA A 1 215 ? -13.147 1.862 1.188 1.00 83.94 215 ALA A CA 1
ATOM 1655 C C . ALA A 1 215 ? -11.640 2.054 1.381 1.00 83.94 215 ALA A C 1
ATOM 1657 O O . ALA A 1 215 ? -11.010 2.748 0.595 1.00 83.94 215 ALA A O 1
ATOM 1658 N N . ALA A 1 216 ? -11.055 1.390 2.384 1.00 80.12 216 ALA A N 1
ATOM 1659 C CA . ALA A 1 216 ? -9.621 1.463 2.644 1.00 80.12 216 ALA A CA 1
ATOM 1660 C C . ALA A 1 216 ? -8.792 0.906 1.474 1.00 80.12 216 ALA A C 1
ATOM 1662 O O . ALA A 1 216 ? -7.803 1.523 1.087 1.00 80.12 216 ALA A O 1
ATOM 1663 N N . ILE A 1 217 ? -9.219 -0.216 0.879 1.00 82.25 217 ILE A N 1
ATOM 1664 C CA . ILE A 1 217 ? -8.566 -0.804 -0.303 1.00 82.25 217 ILE A CA 1
ATOM 1665 C C . ILE A 1 217 ? -8.615 0.170 -1.487 1.00 82.25 217 ILE A C 1
ATOM 1667 O O . ILE A 1 217 ? -7.589 0.415 -2.118 1.00 82.25 217 ILE A O 1
ATOM 1671 N N . LEU A 1 218 ? -9.779 0.768 -1.758 1.00 85.94 218 LEU A N 1
ATOM 1672 C CA . LEU A 1 218 ? -9.944 1.731 -2.850 1.00 85.94 218 LEU A CA 1
ATOM 1673 C C . LEU A 1 218 ? -9.141 3.019 -2.617 1.00 85.94 218 LEU A C 1
ATOM 1675 O O . LEU A 1 218 ? -8.480 3.497 -3.534 1.00 85.94 218 LEU A O 1
ATOM 1679 N N . SER A 1 219 ? -9.131 3.558 -1.395 1.00 81.75 219 SER A N 1
ATOM 1680 C CA . SER A 1 219 ? -8.309 4.726 -1.053 1.00 81.75 219 SER A CA 1
ATOM 1681 C C . SER A 1 219 ? -6.817 4.436 -1.213 1.00 81.75 219 SER A C 1
ATOM 1683 O O . SER A 1 219 ? -6.091 5.269 -1.748 1.00 81.75 219 SER A O 1
ATOM 1685 N N . LEU A 1 220 ? -6.357 3.249 -0.803 1.00 77.88 220 LEU A N 1
ATOM 1686 C CA . LEU A 1 220 ? -4.968 2.836 -0.996 1.00 77.88 220 LEU A CA 1
ATOM 1687 C C . LEU A 1 220 ? -4.624 2.709 -2.484 1.00 77.88 220 LEU A C 1
ATOM 1689 O O . LEU A 1 220 ? -3.551 3.138 -2.903 1.00 77.88 220 LEU A 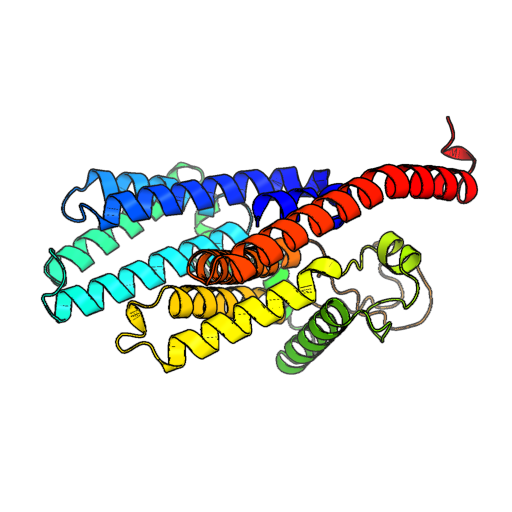O 1
ATOM 1693 N N . ALA A 1 221 ? -5.534 2.162 -3.291 1.00 79.12 221 ALA A N 1
ATOM 1694 C CA . ALA A 1 221 ? -5.362 2.076 -4.737 1.00 79.12 221 ALA A CA 1
ATOM 1695 C C . ALA A 1 221 ? -5.190 3.466 -5.365 1.00 79.12 221 ALA A C 1
ATOM 1697 O O . ALA A 1 221 ? -4.224 3.698 -6.080 1.00 79.12 221 ALA A O 1
ATOM 1698 N N . VAL A 1 222 ? -6.049 4.427 -5.014 1.00 79.25 222 VAL A N 1
ATOM 1699 C CA . VAL A 1 222 ? -5.932 5.811 -5.503 1.00 79.25 222 VAL A CA 1
ATOM 1700 C C . VAL A 1 222 ? -4.600 6.441 -5.083 1.00 79.25 222 VAL A C 1
ATOM 1702 O O . VAL A 1 222 ? -3.894 6.997 -5.920 1.00 79.25 222 VAL A O 1
ATOM 1705 N N . LEU A 1 223 ? -4.219 6.318 -3.808 1.00 74.38 223 LEU A N 1
ATOM 1706 C CA . LEU A 1 223 ? -2.981 6.910 -3.284 1.00 74.38 223 LEU A CA 1
ATOM 1707 C C . LEU A 1 223 ? -1.717 6.298 -3.900 1.00 74.38 223 LEU A C 1
ATOM 1709 O O . LEU A 1 223 ? -0.727 6.997 -4.086 1.00 74.38 223 LEU A O 1
ATOM 1713 N N . THR A 1 224 ? -1.752 5.012 -4.247 1.00 72.38 224 THR A N 1
ATOM 1714 C CA . THR A 1 224 ? -0.643 4.329 -4.934 1.00 72.38 224 THR A CA 1
ATOM 1715 C C . THR A 1 224 ? -0.597 4.626 -6.431 1.00 72.38 224 THR A C 1
ATOM 1717 O O . THR A 1 224 ? 0.483 4.600 -7.018 1.00 72.38 224 THR A O 1
ATOM 1720 N N . CYS A 1 225 ? -1.726 4.989 -7.046 1.00 73.81 225 CYS A N 1
ATOM 1721 C CA . CYS A 1 225 ? -1.760 5.451 -8.431 1.00 73.81 225 CYS A CA 1
ATOM 1722 C C . CYS A 1 225 ? -1.124 6.835 -8.620 1.00 73.81 225 CYS A C 1
ATOM 1724 O O . CYS A 1 225 ? -0.587 7.089 -9.691 1.00 73.81 225 CYS A O 1
ATOM 1726 N N . VAL A 1 226 ? -1.132 7.724 -7.621 1.00 70.94 226 VAL A N 1
ATOM 1727 C CA . VAL A 1 226 ? -0.533 9.070 -7.751 1.00 70.94 226 VAL A CA 1
ATOM 1728 C C . VAL A 1 226 ? 0.955 9.026 -8.135 1.00 70.94 226 VAL A C 1
ATOM 1730 O O . VAL A 1 226 ? 1.276 9.513 -9.216 1.00 70.94 226 VAL A O 1
ATOM 1733 N N . PRO A 1 227 ? 1.865 8.406 -7.353 1.00 63.62 227 PRO A N 1
ATOM 1734 C CA . PRO A 1 227 ? 3.287 8.338 -7.710 1.00 63.62 227 PRO A CA 1
ATOM 1735 C C . PRO A 1 227 ? 3.536 7.535 -8.994 1.00 63.62 227 PRO A C 1
ATOM 1737 O O . PRO A 1 227 ? 4.542 7.731 -9.672 1.00 63.62 227 PRO A O 1
ATOM 1740 N N . MET A 1 228 ? 2.620 6.625 -9.339 1.00 68.56 228 MET A N 1
ATOM 1741 C CA . MET A 1 228 ? 2.658 5.871 -10.587 1.00 68.56 228 MET A CA 1
ATOM 1742 C C . MET A 1 228 ? 2.394 6.781 -11.791 1.00 68.56 228 MET A C 1
ATOM 1744 O O . MET A 1 228 ? 3.136 6.735 -12.767 1.00 68.56 228 MET A O 1
ATOM 1748 N N . LEU A 1 229 ? 1.349 7.606 -11.722 1.00 70.44 229 LEU A N 1
ATOM 1749 C CA . LEU A 1 229 ? 0.928 8.499 -12.800 1.00 70.44 229 LEU A CA 1
ATOM 1750 C C . LEU A 1 229 ? 1.830 9.728 -12.937 1.00 70.44 229 LEU A C 1
ATOM 1752 O O . LEU A 1 229 ? 1.866 10.323 -14.010 1.00 70.44 229 LEU A O 1
ATOM 1756 N N . THR A 1 230 ? 2.577 10.084 -11.893 1.00 64.62 230 THR A N 1
ATOM 1757 C CA . THR A 1 230 ? 3.514 11.215 -11.900 1.00 64.62 230 THR A CA 1
ATOM 1758 C C . THR A 1 230 ? 4.977 10.811 -12.091 1.00 64.62 230 THR A C 1
ATOM 1760 O O . THR A 1 230 ? 5.850 11.671 -12.026 1.00 64.62 230 THR A O 1
ATOM 1763 N N . SER A 1 231 ? 5.285 9.529 -12.323 1.00 61.19 231 SER A N 1
ATOM 1764 C CA . SER A 1 231 ? 6.671 9.109 -12.564 1.00 61.19 231 SER A CA 1
ATOM 1765 C C . SER A 1 231 ? 7.199 9.635 -13.903 1.00 61.19 231 SER A C 1
ATOM 1767 O O . SER A 1 231 ? 6.435 9.735 -14.868 1.00 61.19 231 SER A O 1
ATOM 1769 N N . SER A 1 232 ? 8.505 9.908 -13.975 1.00 53.03 232 SER A N 1
ATOM 1770 C CA . SER A 1 232 ? 9.136 10.472 -15.169 1.00 53.03 232 SER A CA 1
ATOM 1771 C C . SER A 1 232 ? 8.981 9.576 -16.403 1.00 53.03 232 SER A C 1
ATOM 1773 O O . SER A 1 232 ? 9.062 8.347 -16.334 1.00 53.03 232 SER A O 1
ATOM 1775 N N . VAL A 1 233 ? 8.766 10.220 -17.550 1.00 48.47 233 VAL A N 1
ATOM 1776 C CA . VAL A 1 233 ? 8.896 9.617 -18.877 1.00 48.47 233 VAL A CA 1
ATOM 1777 C C . VAL A 1 233 ? 10.065 10.340 -19.535 1.00 48.47 233 VAL A C 1
ATOM 1779 O O . VAL A 1 233 ? 9.982 11.548 -19.744 1.00 48.47 233 VAL A O 1
ATOM 1782 N N . HIS A 1 234 ? 11.184 9.656 -19.781 1.00 46.84 234 HIS A N 1
ATOM 1783 C CA . HIS A 1 234 ? 12.324 10.289 -20.445 1.00 46.84 234 HIS A CA 1
ATOM 1784 C C . HIS A 1 234 ? 12.132 10.219 -21.960 1.00 46.84 234 HIS A C 1
ATOM 1786 O O . HIS A 1 234 ? 11.950 9.137 -22.514 1.00 46.84 234 HIS A O 1
ATOM 1792 N N . LEU A 1 235 ? 12.198 11.369 -22.627 1.00 39.16 235 LEU A N 1
ATOM 1793 C CA . LEU A 1 235 ? 12.577 11.442 -24.034 1.00 39.16 235 LEU A CA 1
ATOM 1794 C C . LEU A 1 235 ? 14.096 11.285 -24.074 1.00 39.16 235 LEU A C 1
ATOM 1796 O O . LEU A 1 235 ? 14.806 12.167 -23.593 1.00 39.16 235 LEU A O 1
ATOM 1800 N N . LEU A 1 236 ? 14.601 10.162 -24.587 1.00 42.25 236 LEU A N 1
ATOM 1801 C CA . LEU A 1 236 ? 16.007 10.124 -24.976 1.00 42.25 236 LEU A CA 1
ATOM 1802 C C . LEU A 1 236 ? 16.135 10.922 -26.263 1.00 42.25 236 LEU A C 1
ATOM 1804 O O . LEU A 1 236 ? 15.661 10.489 -27.312 1.00 42.25 236 LEU A O 1
ATOM 1808 N N . ALA A 1 237 ? 16.769 12.088 -26.172 1.00 39.38 237 ALA A N 1
ATOM 1809 C CA . ALA A 1 237 ? 17.271 12.754 -27.358 1.00 39.38 237 ALA A CA 1
ATOM 1810 C C . ALA A 1 237 ? 18.295 11.827 -28.031 1.00 39.38 237 ALA A C 1
ATOM 1812 O O . ALA A 1 237 ? 19.112 11.188 -27.359 1.00 39.38 237 ALA A O 1
ATOM 1813 N N . ALA A 1 238 ? 18.247 11.741 -29.359 1.00 37.53 238 ALA A N 1
ATOM 1814 C CA . ALA A 1 238 ? 19.222 10.990 -30.135 1.00 37.53 238 ALA A CA 1
ATOM 1815 C C . ALA A 1 238 ? 20.649 11.462 -29.786 1.00 37.53 238 ALA A C 1
ATOM 1817 O O . ALA A 1 238 ? 21.022 12.590 -30.104 1.00 37.53 238 ALA A O 1
ATOM 1818 N N . GLY A 1 239 ? 21.432 10.605 -29.119 1.00 37.72 239 GLY A N 1
ATOM 1819 C CA . GLY A 1 239 ? 22.844 10.859 -28.805 1.00 37.72 239 GLY A CA 1
ATOM 1820 C C . GLY A 1 239 ? 23.254 10.780 -27.329 1.00 37.72 239 GLY A C 1
ATOM 1821 O O . GLY A 1 239 ? 24.452 10.858 -27.066 1.00 37.72 239 GLY A O 1
ATOM 1822 N N . ASP A 1 240 ? 22.333 10.590 -26.375 1.00 37.28 240 ASP A N 1
ATOM 1823 C CA . ASP A 1 240 ? 22.718 10.456 -24.960 1.00 37.28 240 ASP A CA 1
ATOM 1824 C C . ASP A 1 240 ? 23.313 9.060 -24.638 1.00 37.28 240 ASP A C 1
ATOM 1826 O O . ASP A 1 240 ? 22.712 8.033 -24.968 1.00 37.28 240 ASP A O 1
ATOM 1830 N N . PRO A 1 241 ? 24.487 8.974 -23.979 1.00 34.81 241 PRO A N 1
ATOM 1831 C CA . PRO A 1 241 ? 25.322 7.766 -23.924 1.00 34.81 241 PRO A CA 1
ATOM 1832 C C . PRO A 1 241 ? 24.916 6.730 -22.856 1.00 34.81 241 PRO A C 1
ATOM 1834 O O . PRO A 1 241 ? 25.754 5.962 -22.385 1.00 34.81 241 PRO A O 1
ATOM 1837 N N . LEU A 1 242 ? 23.642 6.653 -22.470 1.00 36.78 242 LEU A N 1
ATOM 1838 C CA . LEU A 1 242 ? 23.148 5.617 -21.556 1.00 36.78 242 LEU A CA 1
ATOM 1839 C C . LEU A 1 242 ? 22.192 4.670 -22.283 1.00 36.78 242 LEU A C 1
ATOM 1841 O O . LEU A 1 242 ? 20.976 4.786 -22.192 1.00 36.78 242 LEU A O 1
ATOM 1845 N N . GLY A 1 243 ? 22.785 3.6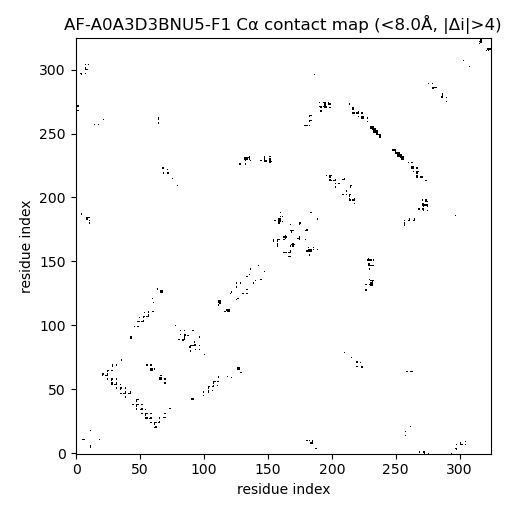85 -22.961 1.00 30.41 243 GLY A N 1
ATOM 1846 C CA . GLY A 1 243 ? 22.097 2.458 -23.359 1.00 30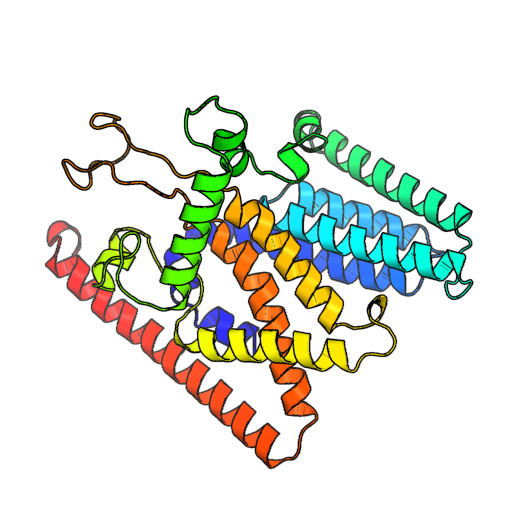.41 243 GLY A CA 1
ATOM 1847 C C . GLY A 1 243 ? 21.727 2.402 -24.834 1.00 30.41 243 GLY A C 1
ATOM 1848 O O . GLY A 1 243 ? 20.585 2.618 -25.223 1.00 30.41 243 GLY A O 1
ATOM 1849 N N . SER A 1 244 ? 22.712 2.027 -25.640 1.00 28.53 244 SER A N 1
ATOM 1850 C CA . SER A 1 244 ? 22.597 1.583 -27.023 1.00 28.53 244 SER A CA 1
ATOM 1851 C C . SER A 1 244 ? 21.581 0.446 -27.207 1.00 28.53 244 SER A C 1
ATOM 1853 O O . SER A 1 244 ? 21.983 -0.707 -27.290 1.00 28.53 244 SER A O 1
ATOM 1855 N N . TYR A 1 245 ? 20.286 0.740 -27.324 1.00 28.97 245 TYR A N 1
ATOM 1856 C CA . TYR A 1 245 ? 19.337 -0.147 -27.999 1.00 28.97 245 TYR A CA 1
ATOM 1857 C C . TYR A 1 245 ? 18.255 0.673 -28.718 1.00 28.97 245 TYR A C 1
ATOM 1859 O O . TYR A 1 245 ? 17.308 1.169 -28.115 1.00 28.97 245 TYR A O 1
ATOM 1867 N N . VAL A 1 246 ? 18.408 0.680 -30.047 1.00 30.98 246 VAL A N 1
ATOM 1868 C CA . VAL A 1 246 ? 17.449 1.017 -31.115 1.00 30.98 246 VAL A CA 1
ATOM 1869 C C . VAL A 1 246 ? 17.382 2.491 -31.559 1.00 30.98 246 VAL A C 1
ATOM 1871 O O . VAL A 1 246 ? 16.957 3.388 -30.842 1.00 30.98 246 VAL A O 1
ATOM 1874 N N . ASN A 1 247 ? 17.803 2.675 -32.814 1.00 29.22 247 ASN A N 1
ATOM 1875 C CA . ASN A 1 247 ? 17.891 3.896 -33.617 1.00 29.22 247 ASN A CA 1
ATOM 1876 C C . ASN A 1 247 ? 16.572 4.679 -33.801 1.00 29.22 247 ASN A C 1
ATOM 1878 O O . ASN A 1 247 ? 15.506 4.095 -33.972 1.00 29.22 247 ASN A O 1
ATOM 1882 N N . ASN A 1 248 ? 16.735 6.000 -33.967 1.00 29.30 248 ASN A N 1
ATOM 1883 C CA . ASN A 1 248 ? 15.966 6.921 -34.827 1.00 29.30 248 ASN A CA 1
ATOM 1884 C C . ASN A 1 248 ? 14.447 7.061 -34.668 1.00 29.30 248 ASN A C 1
ATOM 1886 O O . ASN A 1 248 ? 13.768 7.440 -35.622 1.00 29.30 248 ASN A O 1
ATOM 1890 N N . GLN A 1 249 ? 13.912 6.895 -33.467 1.00 36.25 249 GLN A N 1
ATOM 1891 C CA . GLN A 1 249 ? 12.653 7.543 -33.100 1.00 36.25 249 GLN A CA 1
ATOM 1892 C C . GLN A 1 249 ? 12.791 8.103 -31.690 1.00 36.25 249 GLN A C 1
ATOM 1894 O O . GLN A 1 249 ? 13.573 7.582 -30.900 1.00 36.25 249 GLN A O 1
ATOM 1899 N N . ASP A 1 250 ? 12.058 9.167 -31.384 1.00 36.12 250 ASP A N 1
ATOM 1900 C CA . ASP A 1 250 ? 11.882 9.691 -30.032 1.00 36.12 250 ASP A CA 1
ATOM 1901 C C . ASP A 1 250 ? 11.237 8.605 -29.151 1.00 36.12 250 ASP A C 1
ATOM 1903 O O . ASP A 1 250 ? 10.019 8.547 -28.959 1.00 36.12 250 ASP A O 1
ATOM 1907 N N . ILE A 1 251 ? 12.042 7.653 -28.672 1.00 41.16 251 ILE A N 1
ATOM 1908 C CA . ILE A 1 251 ? 11.564 6.566 -27.829 1.00 41.16 251 ILE A CA 1
ATOM 1909 C C . ILE A 1 251 ? 11.453 7.140 -26.425 1.00 41.16 251 ILE A C 1
ATOM 1911 O O . ILE A 1 251 ? 12.440 7.310 -25.710 1.00 41.16 251 ILE A O 1
ATOM 1915 N N . TRP A 1 252 ? 10.215 7.406 -26.030 1.00 39.09 252 TRP A N 1
ATOM 1916 C CA . TRP A 1 252 ? 9.825 7.645 -24.651 1.00 39.09 252 TRP A CA 1
ATOM 1917 C C . TRP A 1 252 ? 10.232 6.432 -23.797 1.00 39.09 252 TRP A C 1
ATOM 1919 O O . TRP A 1 252 ? 9.472 5.471 -23.649 1.00 39.09 252 TRP A O 1
ATOM 1929 N N . GLN A 1 253 ? 11.442 6.439 -23.233 1.00 38.62 253 GLN A N 1
ATOM 1930 C CA . GLN A 1 253 ? 11.838 5.495 -22.194 1.00 38.62 253 GLN A CA 1
ATOM 1931 C C . GLN A 1 253 ? 11.283 5.990 -20.864 1.00 38.62 253 GLN A C 1
ATOM 1933 O O . GLN A 1 253 ? 11.908 6.630 -20.023 1.00 38.62 253 GLN A O 1
ATOM 1938 N N . ALA A 1 254 ? 10.020 5.662 -20.697 1.00 38.41 254 ALA A N 1
ATOM 1939 C CA . ALA A 1 254 ? 9.447 5.222 -19.453 1.00 38.41 254 ALA A CA 1
ATOM 1940 C C . ALA A 1 254 ? 10.469 4.469 -18.551 1.00 38.41 254 ALA A C 1
ATOM 1942 O O . ALA A 1 254 ? 10.608 3.254 -18.669 1.00 38.41 254 ALA A O 1
ATOM 1943 N N . THR A 1 255 ? 11.124 5.132 -17.583 1.00 44.22 255 THR A N 1
ATOM 1944 C CA . THR A 1 255 ? 11.914 4.514 -16.475 1.00 44.22 255 THR A CA 1
ATOM 1945 C C . THR A 1 255 ? 11.010 3.811 -15.446 1.00 44.22 255 THR A C 1
ATOM 1947 O O . THR A 1 255 ? 11.220 3.789 -14.234 1.00 44.22 255 THR A O 1
ATOM 1950 N N . ILE A 1 256 ? 9.929 3.248 -15.961 1.00 46.16 256 ILE A N 1
ATOM 1951 C CA . ILE A 1 256 ? 8.646 3.019 -15.316 1.00 46.16 256 ILE A CA 1
ATOM 1952 C C . ILE A 1 256 ? 8.558 1.629 -14.686 1.00 46.16 256 ILE A C 1
ATOM 1954 O O . ILE A 1 256 ? 7.653 1.366 -13.893 1.00 46.16 256 ILE A O 1
ATOM 1958 N N . VAL A 1 257 ? 9.473 0.724 -15.014 1.00 47.41 257 VAL A N 1
ATOM 1959 C CA . VAL A 1 257 ? 9.141 -0.698 -14.905 1.00 47.41 257 VAL A CA 1
ATOM 1960 C C . VAL A 1 257 ? 9.328 -1.254 -13.495 1.00 47.41 257 VAL A C 1
ATOM 1962 O O . VAL A 1 257 ? 8.506 -2.042 -13.036 1.00 47.41 257 VAL A O 1
ATOM 1965 N N . ASN A 1 258 ? 10.270 -0.727 -12.720 1.00 47.25 258 ASN A N 1
ATOM 1966 C CA . ASN A 1 258 ? 10.690 -1.422 -11.500 1.00 47.25 258 ASN A CA 1
ATOM 1967 C C . ASN A 1 258 ? 9.925 -0.956 -10.246 1.00 47.25 258 ASN A C 1
ATOM 1969 O O . ASN A 1 258 ? 9.584 -1.745 -9.365 1.00 47.25 258 ASN A O 1
ATOM 1973 N N . TYR A 1 259 ? 9.546 0.327 -10.188 1.00 49.53 259 TYR A N 1
ATOM 1974 C CA . TYR A 1 259 ? 8.889 0.922 -9.014 1.00 49.53 259 TYR A CA 1
ATOM 1975 C C . TYR A 1 259 ? 7.361 0.730 -9.006 1.00 49.53 259 TYR A C 1
ATOM 1977 O O . TYR A 1 259 ? 6.754 0.653 -7.936 1.00 49.53 259 TYR A O 1
ATOM 1985 N N . ARG A 1 260 ? 6.722 0.641 -10.185 1.00 53.59 260 ARG A N 1
ATOM 1986 C CA . ARG A 1 260 ? 5.253 0.549 -10.326 1.00 53.59 260 ARG A CA 1
ATOM 1987 C C . ARG A 1 260 ? 4.678 -0.795 -9.925 1.00 53.59 260 ARG A C 1
ATOM 1989 O O . ARG A 1 260 ? 3.567 -0.826 -9.399 1.00 53.59 260 ARG A O 1
ATOM 1996 N N . LEU A 1 261 ? 5.446 -1.868 -10.115 1.00 54.72 261 LEU A N 1
ATOM 1997 C CA . LEU A 1 261 ? 5.104 -3.205 -9.637 1.00 54.72 261 LEU A CA 1
ATOM 1998 C C . LEU A 1 261 ? 4.745 -3.155 -8.157 1.00 54.72 261 LEU A C 1
ATOM 2000 O O . LEU A 1 261 ? 3.639 -3.518 -7.794 1.00 54.72 261 LEU A O 1
ATOM 2004 N N . MET A 1 262 ? 5.608 -2.605 -7.305 1.00 55.97 262 MET A N 1
ATOM 2005 C CA . MET A 1 262 ? 5.343 -2.526 -5.864 1.00 55.97 262 MET A CA 1
ATOM 2006 C C . MET A 1 262 ? 4.076 -1.725 -5.512 1.00 55.97 262 MET A C 1
ATOM 2008 O O . MET A 1 262 ? 3.274 -2.177 -4.692 1.00 55.97 262 MET A O 1
ATOM 2012 N N . TYR A 1 263 ? 3.868 -0.564 -6.143 1.00 60.75 26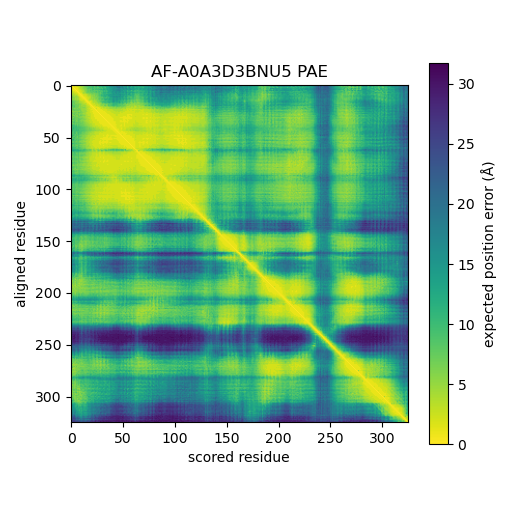3 TYR A N 1
ATOM 2013 C CA . TYR A 1 263 ? 2.700 0.291 -5.888 1.00 60.75 263 TYR A CA 1
ATOM 2014 C C . TYR A 1 263 ? 1.384 -0.366 -6.301 1.00 60.75 263 TYR A C 1
ATOM 2016 O O . TYR A 1 263 ? 0.409 -0.358 -5.548 1.00 60.75 263 TYR A O 1
ATOM 2024 N N . PHE A 1 264 ? 1.367 -0.939 -7.501 1.00 65.12 264 PHE A N 1
ATOM 2025 C CA . PHE A 1 264 ? 0.175 -1.521 -8.087 1.00 65.12 264 PHE A CA 1
ATOM 2026 C C . PHE A 1 264 ? -0.135 -2.890 -7.474 1.00 65.12 264 PHE A C 1
ATOM 2028 O O . PHE A 1 264 ? -1.283 -3.189 -7.149 1.00 65.12 264 PHE A O 1
ATOM 2035 N N . LEU A 1 265 ? 0.889 -3.719 -7.258 1.00 67.94 265 LEU A N 1
ATOM 2036 C CA . LEU A 1 265 ? 0.729 -5.062 -6.715 1.00 67.94 265 LEU A CA 1
ATOM 2037 C C . LEU A 1 265 ? 0.141 -5.035 -5.303 1.00 67.94 265 LEU A C 1
ATOM 2039 O O . LEU A 1 265 ? -0.736 -5.838 -5.008 1.00 67.94 265 LEU A O 1
ATOM 2043 N N . ALA A 1 266 ? 0.551 -4.105 -4.435 1.00 69.94 266 ALA A N 1
ATOM 2044 C CA . ALA A 1 266 ? 0.031 -4.039 -3.068 1.00 69.94 266 ALA A CA 1
ATOM 2045 C C . ALA A 1 266 ? -1.498 -3.843 -3.026 1.00 69.94 266 ALA A C 1
ATOM 2047 O O . ALA A 1 266 ? -2.210 -4.596 -2.354 1.00 69.94 266 ALA A O 1
ATOM 2048 N N . SER A 1 267 ? -2.022 -2.869 -3.777 1.00 74.56 267 SER A N 1
ATOM 2049 C CA . SER A 1 267 ? -3.467 -2.619 -3.859 1.00 74.56 267 SER A CA 1
ATOM 2050 C C . SER A 1 267 ? -4.196 -3.721 -4.638 1.00 74.56 267 SER A C 1
ATOM 2052 O O . SER A 1 267 ? -5.275 -4.155 -4.224 1.00 74.56 267 SER A O 1
ATOM 2054 N N . ALA A 1 268 ? -3.577 -4.257 -5.694 1.00 75.00 268 ALA A N 1
ATOM 2055 C CA . ALA A 1 268 ? -4.082 -5.405 -6.437 1.00 75.00 268 ALA A CA 1
ATOM 2056 C C . ALA A 1 268 ? -4.252 -6.653 -5.562 1.00 75.00 268 ALA A C 1
ATOM 2058 O O . ALA A 1 268 ? -5.291 -7.313 -5.612 1.00 75.00 268 ALA A O 1
ATOM 2059 N N . TYR A 1 269 ? -3.276 -6.956 -4.707 1.00 74.75 269 TYR A N 1
ATOM 2060 C CA . TYR A 1 269 ? -3.342 -8.103 -3.808 1.00 74.75 269 TYR A CA 1
ATOM 2061 C C . TYR A 1 269 ? -4.427 -7.954 -2.758 1.00 74.75 269 TYR A C 1
ATOM 2063 O O . TYR A 1 269 ? -5.106 -8.935 -2.460 1.00 74.75 269 TYR A O 1
ATOM 2071 N N . LEU A 1 270 ? -4.631 -6.752 -2.220 1.00 77.62 270 LEU A N 1
ATOM 2072 C CA . LEU A 1 270 ? -5.724 -6.507 -1.284 1.00 77.62 270 LEU A CA 1
ATOM 2073 C C . LEU A 1 270 ? -7.093 -6.673 -1.955 1.00 77.62 270 LEU A C 1
ATOM 2075 O O . LEU A 1 270 ? -7.990 -7.260 -1.351 1.00 77.62 270 LEU A O 1
ATOM 2079 N N . ALA A 1 271 ? -7.245 -6.243 -3.210 1.00 82.31 271 ALA A N 1
ATOM 2080 C CA . ALA A 1 271 ? -8.469 -6.461 -3.980 1.00 82.31 271 ALA A CA 1
ATOM 2081 C C . ALA A 1 271 ? -8.724 -7.955 -4.258 1.00 82.31 271 ALA A C 1
ATOM 2083 O O . ALA A 1 271 ? -9.836 -8.445 -4.052 1.00 82.31 271 ALA A O 1
ATOM 2084 N N . ILE A 1 272 ? -7.690 -8.711 -4.642 1.00 81.94 272 ILE A N 1
ATOM 2085 C CA . ILE A 1 272 ? -7.780 -10.168 -4.832 1.00 81.94 272 ILE A CA 1
ATOM 2086 C C . ILE A 1 272 ? -8.075 -10.878 -3.500 1.00 81.94 272 ILE A C 1
ATOM 2088 O O . ILE A 1 272 ? -8.873 -11.813 -3.450 1.00 81.94 272 ILE A O 1
ATOM 2092 N N . ALA A 1 273 ? -7.471 -10.433 -2.396 1.00 79.38 273 ALA A N 1
ATOM 2093 C CA . ALA A 1 273 ? -7.741 -10.972 -1.067 1.00 79.38 273 ALA A CA 1
ATOM 2094 C C . ALA A 1 273 ? -9.188 -10.699 -0.627 1.00 79.38 273 ALA A C 1
ATOM 2096 O O . ALA A 1 273 ? -9.829 -11.589 -0.069 1.00 79.38 273 ALA A O 1
ATOM 2097 N N . ALA A 1 274 ? -9.725 -9.511 -0.922 1.00 82.38 274 ALA A N 1
ATOM 2098 C CA . ALA A 1 274 ? -11.125 -9.179 -0.677 1.00 82.38 274 ALA A CA 1
ATOM 2099 C C . ALA A 1 274 ? -12.074 -10.076 -1.487 1.00 82.38 274 ALA A C 1
ATOM 2101 O O . ALA A 1 274 ? -13.052 -10.583 -0.934 1.00 82.38 274 ALA A O 1
ATOM 2102 N N . LEU A 1 275 ? -11.749 -10.341 -2.757 1.00 84.56 275 LEU A N 1
ATOM 2103 C CA . LEU A 1 275 ? -12.481 -11.287 -3.602 1.00 84.56 275 LEU A CA 1
ATOM 2104 C C . LEU A 1 275 ? -12.469 -12.704 -3.017 1.00 84.56 275 LEU A C 1
ATOM 2106 O O . LEU A 1 275 ? -13.522 -13.327 -2.888 1.00 84.56 275 LEU A O 1
ATOM 2110 N N . GLY A 1 276 ? -11.300 -13.192 -2.597 1.00 81.62 276 GLY A N 1
ATOM 2111 C CA . GLY A 1 276 ? -11.166 -14.498 -1.951 1.00 81.62 276 GLY A CA 1
ATOM 2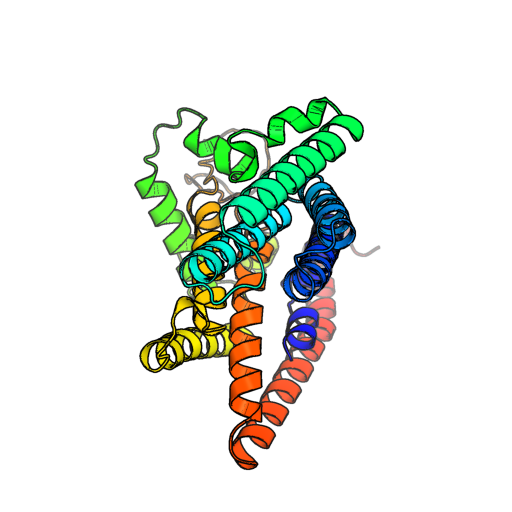112 C C . GLY A 1 276 ? -11.956 -14.591 -0.642 1.00 81.62 276 GLY A C 1
ATOM 2113 O O . GLY A 1 276 ? -12.671 -15.564 -0.415 1.00 81.62 276 GLY A O 1
ATOM 2114 N N . ALA A 1 277 ? -11.894 -13.557 0.201 1.00 82.56 277 ALA A N 1
ATOM 2115 C CA . ALA A 1 277 ? -12.653 -13.497 1.449 1.00 82.56 277 ALA A CA 1
ATOM 2116 C C . ALA A 1 277 ? -14.172 -13.487 1.212 1.00 82.56 277 ALA A C 1
ATOM 2118 O O . ALA A 1 277 ? -14.919 -14.102 1.975 1.00 82.56 277 ALA A O 1
ATOM 2119 N N . TRP A 1 278 ? -14.635 -12.817 0.155 1.00 85.56 278 TRP A N 1
ATOM 2120 C CA . TRP A 1 278 ? -16.036 -12.845 -0.256 1.00 85.56 278 TRP A CA 1
ATOM 2121 C C . TRP A 1 278 ? -16.452 -14.230 -0.764 1.00 85.56 278 TRP A C 1
ATOM 2123 O O . TRP A 1 278 ? -17.458 -14.766 -0.300 1.00 85.56 278 TRP A O 1
ATOM 2133 N N . ALA A 1 279 ? -15.643 -14.855 -1.624 1.00 83.69 279 ALA A N 1
ATOM 2134 C CA . ALA A 1 279 ? -15.905 -16.197 -2.144 1.00 83.69 279 ALA A CA 1
ATOM 2135 C C . ALA A 1 279 ? -15.989 -17.247 -1.020 1.00 83.69 279 ALA A C 1
ATOM 2137 O O . ALA A 1 279 ? -16.882 -18.094 -1.024 1.00 83.69 279 ALA A O 1
ATOM 2138 N N . LEU A 1 280 ? -15.128 -17.139 -0.001 1.00 82.38 280 LEU A N 1
ATOM 2139 C CA . LEU A 1 280 ? -15.146 -18.005 1.184 1.00 82.38 280 LEU A CA 1
ATOM 2140 C C . LEU A 1 280 ? -16.415 -17.864 2.034 1.00 82.38 280 LEU A C 1
ATOM 2142 O O . LEU A 1 280 ? -16.771 -18.795 2.752 1.00 82.38 280 LEU A O 1
ATOM 2146 N N . ARG A 1 281 ? -17.117 -16.730 1.963 1.00 83.25 281 ARG A N 1
ATOM 2147 C CA . ARG A 1 281 ? -18.413 -16.537 2.636 1.00 83.25 281 ARG A CA 1
ATOM 2148 C C . ARG A 1 281 ? -19.592 -17.041 1.804 1.00 83.25 281 ARG A C 1
ATOM 2150 O O . ARG A 1 281 ? -20.677 -17.200 2.352 1.00 83.25 281 ARG A O 1
ATOM 2157 N N . GLY A 1 282 ? -19.379 -17.312 0.517 1.00 79.31 282 GLY A N 1
ATOM 2158 C CA . GLY A 1 282 ? -20.391 -17.832 -0.395 1.00 79.31 282 GLY A CA 1
ATOM 2159 C C . GLY A 1 282 ? -20.791 -19.284 -0.116 1.00 79.31 282 GLY A C 1
ATOM 2160 O O . GLY A 1 282 ? -20.298 -19.931 0.816 1.00 79.31 282 GLY A O 1
ATOM 2161 N N . GLN A 1 283 ? -21.696 -19.791 -0.955 1.00 85.75 283 GLN A N 1
ATOM 2162 C CA . GLN A 1 283 ? -22.134 -21.189 -0.955 1.00 85.75 283 GLN A CA 1
ATOM 2163 C C . GLN A 1 283 ? -20.960 -22.147 -1.212 1.00 85.75 283 GLN A C 1
ATOM 2165 O O . GLN A 1 283 ? -19.959 -21.763 -1.817 1.00 85.75 283 GLN A O 1
ATOM 2170 N N . LEU A 1 284 ? -21.100 -23.412 -0.797 1.00 82.94 284 LEU A N 1
ATOM 2171 C CA . LEU A 1 284 ? -20.064 -24.446 -0.941 1.00 82.94 284 LEU A CA 1
ATOM 2172 C C . LEU A 1 284 ? -19.510 -24.532 -2.374 1.00 82.94 284 LEU A C 1
ATOM 2174 O O . LEU A 1 284 ? -18.299 -24.598 -2.556 1.00 82.94 284 LEU A O 1
ATOM 2178 N N . VAL A 1 285 ? -20.383 -24.438 -3.381 1.00 84.19 285 VAL A N 1
ATOM 2179 C CA . VAL A 1 285 ? -20.007 -24.459 -4.804 1.00 84.19 285 VAL A CA 1
ATOM 2180 C C . VAL A 1 285 ? -19.045 -23.318 -5.154 1.00 84.19 285 VAL A C 1
ATOM 2182 O O . VAL A 1 285 ? -18.018 -23.555 -5.779 1.00 84.19 285 VAL A O 1
ATOM 2185 N N . VAL A 1 286 ? -19.310 -22.093 -4.684 1.00 81.75 286 VAL A N 1
ATOM 2186 C CA . VAL A 1 286 ? -18.434 -20.927 -4.913 1.00 81.75 286 VAL A CA 1
ATOM 2187 C C . VAL A 1 286 ? -17.068 -21.130 -4.255 1.00 81.75 286 VAL A C 1
ATOM 2189 O O . VAL A 1 286 ? -16.046 -20.777 -4.839 1.00 81.75 286 VAL A O 1
ATOM 2192 N N . ARG A 1 287 ? -17.030 -21.747 -3.068 1.00 80.94 287 ARG A N 1
ATOM 2193 C CA . ARG A 1 287 ? -15.774 -22.057 -2.363 1.00 80.94 287 ARG A CA 1
ATOM 2194 C C . ARG A 1 287 ? -14.944 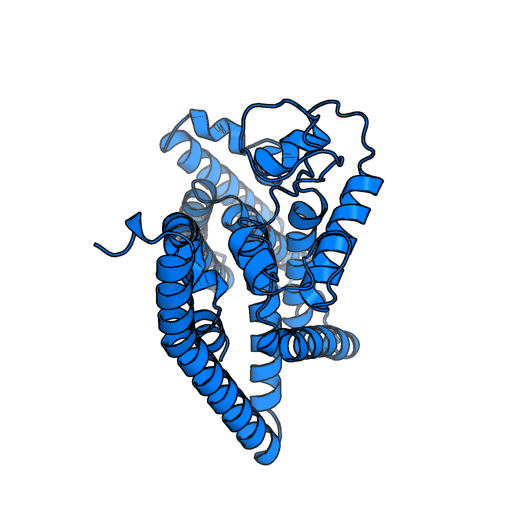-23.092 -3.118 1.00 80.94 287 ARG A C 1
ATOM 2196 O O . ARG A 1 287 ? -13.740 -22.901 -3.259 1.00 80.94 287 ARG A O 1
ATOM 2203 N N . ILE A 1 288 ? -15.583 -24.153 -3.616 1.00 81.50 288 ILE A N 1
ATOM 2204 C CA . ILE A 1 288 ? -14.926 -25.207 -4.402 1.00 81.50 288 ILE A CA 1
ATOM 2205 C C . ILE A 1 288 ? -14.385 -24.625 -5.710 1.00 81.50 288 ILE A C 1
ATOM 2207 O O . ILE A 1 288 ? -13.212 -24.816 -6.012 1.00 81.50 288 ILE A O 1
ATOM 2211 N N . LEU A 1 289 ? -15.197 -23.858 -6.445 1.00 82.31 289 LEU A N 1
ATOM 2212 C CA . LEU A 1 289 ? -14.776 -23.220 -7.695 1.00 82.31 289 LEU A CA 1
ATOM 2213 C C . LEU A 1 289 ? -13.622 -22.234 -7.478 1.00 82.31 289 LEU A C 1
ATOM 2215 O O . LEU A 1 289 ? -12.659 -22.245 -8.239 1.00 82.31 289 LEU A O 1
ATOM 2219 N N . ALA A 1 290 ? -13.674 -21.422 -6.417 1.00 77.38 290 ALA A N 1
ATOM 2220 C CA . ALA A 1 290 ? -12.578 -20.524 -6.066 1.00 77.38 290 ALA A CA 1
ATOM 2221 C C . ALA A 1 290 ? -11.302 -21.297 -5.692 1.00 77.38 290 ALA A C 1
ATOM 2223 O O . ALA A 1 290 ? -10.211 -20.914 -6.109 1.00 77.38 290 ALA A O 1
ATOM 2224 N N . GLY A 1 291 ? -11.429 -22.394 -4.939 1.00 77.00 291 GLY A N 1
ATOM 2225 C CA . GLY A 1 291 ? -10.311 -23.271 -4.592 1.00 77.00 291 GLY A CA 1
ATOM 2226 C C . GLY A 1 291 ? -9.664 -23.913 -5.820 1.00 77.00 291 GLY A C 1
ATOM 2227 O O . GLY A 1 291 ? -8.444 -23.844 -5.963 1.00 77.00 291 GLY A O 1
ATOM 2228 N N . LEU A 1 292 ? -10.477 -24.463 -6.729 1.00 83.00 292 LEU A N 1
ATOM 2229 C CA . LEU A 1 292 ? -10.022 -25.033 -7.999 1.00 83.00 292 LEU A CA 1
ATOM 2230 C C . LEU A 1 292 ? -9.314 -23.984 -8.851 1.00 83.00 292 LEU A C 1
ATOM 2232 O O . LEU A 1 292 ? -8.190 -24.221 -9.275 1.00 83.00 292 LEU A O 1
ATOM 2236 N N . LEU A 1 293 ? -9.916 -22.803 -9.022 1.00 79.81 293 LEU A N 1
ATOM 2237 C CA . LEU A 1 293 ? -9.318 -21.705 -9.775 1.00 79.81 293 LEU A CA 1
ATOM 2238 C C . LEU A 1 293 ? -7.937 -21.343 -9.218 1.00 79.81 293 LEU A C 1
ATOM 2240 O O . LEU A 1 293 ? -6.971 -21.295 -9.967 1.00 79.81 293 LEU A O 1
ATOM 2244 N N . VAL A 1 294 ? -7.810 -21.144 -7.903 1.00 73.69 294 VAL A N 1
ATOM 2245 C CA . VAL A 1 294 ? -6.511 -20.845 -7.280 1.00 73.69 294 VAL A CA 1
ATOM 2246 C C . VAL A 1 294 ? -5.511 -21.978 -7.499 1.00 73.69 294 VAL A C 1
ATOM 2248 O O . VAL A 1 294 ? -4.364 -21.696 -7.838 1.00 73.69 294 VAL A O 1
ATOM 2251 N N . GLY A 1 295 ? -5.932 -23.235 -7.341 1.00 75.25 295 GLY A N 1
ATOM 2252 C CA . GLY A 1 295 ? -5.087 -24.402 -7.596 1.00 75.25 295 GLY A CA 1
ATOM 2253 C C . GLY A 1 295 ? -4.571 -24.442 -9.036 1.00 75.25 295 GLY A C 1
ATOM 2254 O O . GLY A 1 295 ? -3.370 -24.587 -9.251 1.00 75.25 295 GLY A O 1
ATOM 2255 N N . THR A 1 296 ? -5.452 -24.224 -10.015 1.00 79.94 296 THR A N 1
ATOM 2256 C CA . THR A 1 296 ? -5.099 -24.168 -11.438 1.00 79.94 296 THR A CA 1
ATOM 2257 C C . THR A 1 296 ? -4.150 -23.011 -11.740 1.00 79.94 296 THR A C 1
ATOM 2259 O O . THR A 1 296 ? -3.159 -23.214 -12.431 1.00 79.94 296 THR A O 1
ATOM 2262 N N . LEU A 1 297 ? -4.400 -21.814 -11.199 1.00 71.44 297 LEU A N 1
ATOM 2263 C CA . LEU A 1 297 ? -3.533 -20.646 -11.396 1.00 71.44 297 LEU A CA 1
ATOM 2264 C C . LEU A 1 297 ? -2.123 -20.875 -10.840 1.00 71.44 297 LEU A C 1
ATOM 2266 O O . LEU A 1 297 ? -1.140 -20.513 -11.485 1.00 71.44 297 LEU A O 1
ATOM 2270 N N . VAL A 1 298 ? -2.025 -21.489 -9.657 1.00 71.44 298 VAL A N 1
ATOM 2271 C CA . VAL A 1 298 ? -0.736 -21.831 -9.048 1.00 71.44 298 VAL A CA 1
ATOM 2272 C C . VAL A 1 298 ? -0.014 -22.869 -9.898 1.00 71.44 298 VAL A C 1
ATOM 2274 O O . VAL A 1 298 ? 1.127 -22.633 -10.276 1.00 71.44 298 VAL A O 1
ATOM 2277 N N . ALA A 1 299 ? -0.688 -23.960 -10.271 1.00 76.81 299 ALA A N 1
ATOM 2278 C CA . ALA A 1 299 ? -0.102 -25.014 -11.095 1.00 76.81 299 ALA A CA 1
ATOM 2279 C C . ALA A 1 299 ? 0.383 -24.490 -12.457 1.00 76.81 299 ALA A C 1
ATOM 2281 O O . ALA A 1 299 ? 1.525 -24.742 -12.836 1.00 76.81 299 ALA A O 1
ATOM 2282 N N . LEU A 1 300 ? -0.451 -23.715 -13.160 1.00 72.06 300 LEU A N 1
ATOM 2283 C CA . LEU A 1 300 ? -0.119 -23.142 -14.466 1.00 72.06 300 LEU A CA 1
ATOM 2284 C C . LEU A 1 300 ? 1.100 -22.236 -14.400 1.00 72.06 300 LEU A C 1
ATOM 2286 O O . LEU A 1 300 ? 1.952 -22.282 -15.285 1.00 72.06 300 LEU A O 1
ATOM 2290 N N . GLY A 1 301 ? 1.198 -21.407 -13.368 1.00 66.50 301 GLY A N 1
ATOM 2291 C CA . GLY A 1 301 ? 2.310 -20.487 -13.320 1.00 66.50 301 GLY A CA 1
ATOM 2292 C C . GLY A 1 301 ? 3.573 -21.050 -12.648 1.00 66.50 301 GLY A C 1
ATOM 2293 O O . GLY A 1 301 ? 4.674 -20.644 -13.012 1.00 66.50 301 GLY A O 1
ATOM 2294 N N . THR A 1 302 ? 3.474 -22.073 -11.785 1.00 67.75 302 THR A N 1
ATOM 2295 C CA . THR A 1 302 ? 4.636 -22.919 -11.445 1.00 67.75 302 THR A CA 1
ATOM 2296 C C . THR A 1 302 ? 5.168 -23.613 -12.702 1.00 67.75 302 THR A C 1
ATOM 2298 O O . THR A 1 302 ? 6.370 -23.583 -12.954 1.00 67.75 302 THR A O 1
ATOM 2301 N N . TRP A 1 303 ? 4.280 -24.165 -13.536 1.00 73.38 303 TRP A N 1
ATOM 2302 C CA . TRP A 1 303 ? 4.650 -24.767 -14.817 1.00 73.38 303 TRP A CA 1
ATOM 2303 C C . TRP A 1 303 ? 5.353 -23.767 -15.743 1.00 73.38 303 TRP A C 1
ATOM 2305 O O . TRP A 1 303 ? 6.407 -24.095 -16.291 1.00 73.38 303 TRP A O 1
ATOM 2315 N N . SER A 1 304 ? 4.826 -22.540 -15.869 1.00 65.31 304 SER A N 1
ATOM 2316 C CA . SER A 1 304 ? 5.446 -21.493 -16.691 1.00 65.31 304 SER A CA 1
ATOM 2317 C C . SER A 1 304 ? 6.798 -21.027 -16.157 1.00 65.31 304 SER A C 1
ATOM 2319 O O . SER A 1 304 ? 7.663 -20.683 -16.950 1.00 65.31 304 SER A O 1
ATOM 2321 N N . LEU A 1 305 ? 7.002 -21.010 -14.835 1.00 62.09 305 LEU A N 1
ATOM 2322 C CA . LEU A 1 305 ? 8.296 -20.659 -14.243 1.00 62.09 305 LEU A CA 1
ATOM 2323 C C . LEU A 1 305 ? 9.357 -21.726 -14.526 1.00 62.09 305 LEU A C 1
ATOM 2325 O O . LEU A 1 305 ? 10.487 -21.379 -14.857 1.00 62.09 305 LEU A O 1
ATOM 2329 N N . ILE A 1 306 ? 8.990 -23.007 -14.423 1.00 68.06 306 ILE A N 1
ATOM 2330 C CA . ILE A 1 306 ? 9.901 -24.127 -14.689 1.00 68.06 306 ILE A CA 1
ATOM 2331 C C . ILE A 1 306 ? 10.272 -24.153 -16.179 1.00 68.06 306 ILE A C 1
ATOM 2333 O O . ILE A 1 306 ? 11.436 -23.994 -16.527 1.00 68.06 306 ILE A O 1
ATOM 2337 N N . HIS A 1 307 ? 9.281 -24.241 -17.068 1.00 65.81 307 HIS A N 1
ATOM 2338 C CA . HIS A 1 307 ? 9.530 -24.405 -18.506 1.00 65.81 307 HIS A CA 1
ATOM 2339 C C . HIS A 1 307 ? 9.951 -23.103 -19.196 1.00 65.81 307 HIS A C 1
ATOM 2341 O O . HIS A 1 307 ? 10.679 -23.125 -20.186 1.00 65.81 307 HIS A O 1
ATOM 2347 N N . GLY A 1 308 ? 9.513 -21.951 -18.681 1.00 58.47 308 GLY A N 1
ATOM 2348 C CA . GLY A 1 308 ? 9.925 -20.643 -19.187 1.00 58.47 308 GLY A CA 1
ATOM 2349 C C . GLY A 1 308 ? 11.400 -20.355 -18.922 1.00 58.47 308 GLY A C 1
ATOM 2350 O O . GLY A 1 308 ? 12.039 -19.698 -19.738 1.00 58.47 308 GLY A O 1
ATOM 2351 N N . ARG A 1 309 ? 11.966 -20.889 -17.830 1.00 58.12 309 ARG A N 1
ATOM 2352 C CA . ARG A 1 309 ? 13.401 -20.786 -17.540 1.00 58.12 309 ARG A CA 1
ATOM 2353 C C . ARG A 1 309 ? 14.236 -21.583 -18.540 1.00 58.12 309 ARG A C 1
ATOM 2355 O O . ARG A 1 309 ? 15.221 -21.050 -19.043 1.00 58.12 309 ARG A O 1
ATOM 2362 N N . ASP A 1 310 ? 13.807 -22.798 -18.870 1.00 61.56 310 ASP A N 1
ATOM 2363 C CA . ASP A 1 310 ? 14.499 -23.657 -19.838 1.00 61.56 310 ASP A CA 1
ATOM 2364 C C . ASP A 1 310 ? 14.415 -23.080 -21.257 1.00 61.56 310 ASP A C 1
ATOM 2366 O O . ASP A 1 310 ? 15.422 -22.993 -21.960 1.00 61.56 310 ASP A O 1
ATOM 2370 N N . ALA A 1 311 ? 13.238 -22.582 -21.651 1.00 56.41 311 ALA A N 1
ATOM 2371 C CA . ALA A 1 311 ? 13.045 -21.920 -22.939 1.00 56.41 311 ALA A CA 1
ATOM 2372 C C . ALA A 1 311 ? 13.840 -20.606 -23.052 1.00 56.41 311 ALA A C 1
ATOM 2374 O O . ALA A 1 311 ? 14.375 -20.304 -24.118 1.00 56.41 311 ALA A O 1
ATOM 2375 N N . PHE A 1 312 ? 13.943 -19.828 -21.969 1.00 49.22 312 PHE A N 1
ATOM 2376 C CA . PHE A 1 312 ? 14.755 -18.611 -21.936 1.00 49.22 312 PHE A CA 1
ATOM 2377 C C . PHE A 1 312 ? 16.251 -18.934 -22.015 1.00 49.22 312 PHE A C 1
ATOM 2379 O O . PHE A 1 312 ? 16.946 -18.347 -22.837 1.00 49.22 312 PHE A O 1
ATOM 2386 N N . ALA A 1 313 ? 16.740 -19.908 -21.240 1.00 54.97 313 ALA A N 1
ATOM 2387 C CA . ALA A 1 313 ? 18.140 -20.331 -21.274 1.00 54.97 313 ALA A CA 1
ATOM 2388 C C . ALA A 1 313 ? 18.557 -20.845 -22.664 1.00 54.97 313 ALA A C 1
ATOM 2390 O O . ALA A 1 313 ? 19.599 -20.447 -23.179 1.00 54.97 313 ALA A O 1
ATOM 2391 N N . GLN A 1 314 ? 17.712 -21.655 -23.312 1.00 57.69 314 GLN A N 1
ATOM 2392 C CA . GLN A 1 314 ? 17.957 -22.151 -24.671 1.00 57.69 314 GLN A CA 1
ATOM 2393 C C . GLN A 1 314 ? 17.982 -21.028 -25.718 1.00 57.69 314 GLN A C 1
ATOM 2395 O O . GLN A 1 314 ? 18.800 -21.057 -26.634 1.00 57.69 314 GLN A O 1
ATOM 2400 N N . ARG A 1 315 ? 17.110 -20.021 -25.591 1.00 54.38 315 ARG A N 1
ATOM 2401 C CA . ARG A 1 315 ? 17.042 -18.897 -26.540 1.00 54.38 315 ARG A CA 1
ATOM 2402 C C . ARG A 1 315 ? 18.137 -17.859 -26.318 1.00 54.38 315 ARG A C 1
ATOM 2404 O O . ARG A 1 315 ? 18.618 -17.302 -27.296 1.00 54.38 315 ARG A O 1
ATOM 2411 N N . VAL A 1 316 ? 18.567 -17.633 -25.075 1.00 47.06 316 VAL A N 1
ATOM 2412 C CA . VAL A 1 316 ? 19.745 -16.806 -24.761 1.00 47.06 316 VAL A CA 1
ATOM 2413 C C . VAL A 1 316 ? 21.012 -17.467 -25.299 1.00 47.06 316 VAL A C 1
ATOM 2415 O O . VAL A 1 316 ? 21.786 -16.799 -25.972 1.00 47.06 316 VAL A O 1
ATOM 2418 N N . ALA A 1 317 ? 21.172 -18.781 -25.113 1.00 53.41 317 ALA A N 1
ATOM 2419 C CA . ALA A 1 317 ? 22.281 -19.535 -25.704 1.00 53.41 317 ALA A CA 1
ATOM 2420 C C . ALA A 1 317 ? 22.257 -19.527 -27.247 1.00 53.41 317 ALA A C 1
ATOM 2422 O O . ALA A 1 317 ? 23.307 -19.542 -27.882 1.00 53.41 317 ALA A O 1
ATOM 2423 N N . ALA A 1 318 ? 21.070 -19.472 -27.863 1.00 54.69 318 ALA A N 1
ATOM 2424 C CA . ALA A 1 318 ? 20.928 -19.338 -29.314 1.00 54.69 318 ALA A CA 1
ATOM 2425 C C . ALA A 1 318 ? 21.181 -17.906 -29.830 1.00 54.69 318 ALA A C 1
ATOM 2427 O O . ALA A 1 318 ? 21.603 -17.740 -30.972 1.00 54.69 318 ALA A O 1
ATOM 2428 N N . ALA A 1 319 ? 20.904 -16.880 -29.017 1.00 44.84 319 ALA A N 1
ATOM 2429 C CA . ALA A 1 319 ? 21.083 -15.471 -29.373 1.00 44.84 319 ALA A CA 1
ATOM 2430 C C . ALA A 1 319 ? 22.516 -14.969 -29.135 1.00 44.84 319 ALA A C 1
ATOM 2432 O O . ALA A 1 319 ? 22.971 -14.084 -29.857 1.00 44.84 319 ALA A O 1
ATOM 2433 N N . ASP A 1 320 ? 23.226 -15.538 -28.160 1.00 45.41 320 ASP A N 1
ATOM 2434 C CA . ASP A 1 320 ? 24.638 -15.263 -27.904 1.00 45.41 320 ASP A CA 1
ATOM 2435 C C . ASP A 1 320 ? 25.378 -16.563 -27.520 1.00 45.41 320 ASP A C 1
ATOM 2437 O O . ASP A 1 320 ? 25.403 -16.956 -26.347 1.00 45.41 320 ASP A O 1
ATOM 2441 N N . PRO A 1 321 ? 26.000 -17.247 -28.501 1.00 53.41 321 PRO A N 1
ATOM 2442 C CA . PRO A 1 321 ? 26.712 -18.509 -28.287 1.00 53.41 321 PRO A CA 1
ATOM 2443 C C . PRO A 1 321 ? 27.913 -18.391 -27.339 1.00 53.41 321 PRO A C 1
ATOM 2445 O O . PRO A 1 321 ? 28.452 -19.403 -26.900 1.00 53.41 321 PRO A O 1
ATOM 2448 N N . SER A 1 322 ? 28.368 -17.171 -27.032 1.00 46.53 322 SER A N 1
ATOM 2449 C CA . SER A 1 322 ? 29.498 -16.937 -26.128 1.00 46.53 322 SER A CA 1
ATOM 2450 C C . SER A 1 322 ? 29.130 -17.063 -24.642 1.00 46.53 322 SER A C 1
ATOM 2452 O O . SER A 1 322 ? 30.019 -17.184 -23.801 1.00 46.53 322 SER A O 1
ATOM 2454 N N . LEU A 1 323 ? 27.830 -17.081 -24.316 1.00 44.62 323 LEU A N 1
ATOM 2455 C CA . LEU A 1 323 ? 27.304 -17.215 -22.952 1.00 44.62 323 LEU A CA 1
ATOM 2456 C C . LEU A 1 323 ? 26.992 -18.666 -22.550 1.00 44.62 323 LEU A C 1
ATOM 2458 O O . LEU A 1 323 ? 26.649 -18.916 -21.394 1.00 44.62 323 LEU A O 1
ATOM 2462 N N . SER A 1 324 ? 27.113 -19.631 -23.468 1.00 41.00 324 SER A N 1
ATOM 2463 C CA . SER A 1 324 ? 27.040 -21.062 -23.152 1.00 41.00 324 SER A CA 1
ATOM 2464 C C . SER A 1 324 ? 28.422 -21.586 -22.747 1.00 41.00 324 SER A C 1
ATOM 2466 O O . SER A 1 324 ? 29.103 -22.234 -23.543 1.00 41.00 324 SER A O 1
ATOM 2468 N N . GLY A 1 325 ? 28.847 -21.241 -21.531 1.00 43.34 325 GLY A N 1
ATOM 2469 C CA . GLY A 1 325 ? 30.018 -21.804 -20.850 1.00 43.34 325 GLY A CA 1
ATOM 2470 C C . GLY A 1 325 ? 29.597 -22.628 -19.647 1.00 43.34 325 GLY A C 1
ATOM 2471 O O . GLY A 1 325 ? 28.866 -22.066 -18.801 1.00 43.34 325 GLY A O 1
#

Foldseek 3Di:
DLVLLVVLFVLCVLVVVLCVQVVQLVVLLVQLVVLLVVCQVPVVDLVSLLSNLVSLLSNLVGDLLSLLLSCLVVVLSLVLQLVCLVVVNHPDHNVRSVVSVVVSVVSSVVSNVVVPVVSVVCVDPCSLAPPQLVCVVPVVDVDDLVNLLVVLVVLLVCLLPVDQDLQAHVDQVVCVVLLNHRLRDNLLSVLLVVLLVVLVVVCVVDPCLSPRPSNSLVSLLVSLVVNSSSGDFDQPDPPDPPDDDDDDDRDRPDPRRSRSSSSNSVSSSSSSVSVLVVLVVDDPVSPVVVVVSSVCSSVVSVVCSVVVVVVVVVVVCVVDVVPPD

Solvent-accessible surface area (backbone atoms only — not comparable to full-atom values): 17570 Å² total; per-residue (Å²): 104,56,69,53,56,51,75,38,29,64,66,56,71,72,41,47,78,57,42,67,53,49,47,58,14,50,53,31,37,51,47,28,52,53,30,45,51,53,20,71,77,43,70,88,44,64,67,30,43,54,52,27,20,52,28,45,30,55,13,62,74,41,43,58,61,31,26,41,53,46,50,51,53,53,48,54,49,50,54,52,50,44,57,29,13,72,70,67,74,35,101,44,52,48,69,59,47,49,54,48,51,51,52,28,51,52,51,21,51,50,52,36,38,72,76,35,68,76,49,57,60,49,77,46,71,48,44,71,34,41,72,66,31,35,52,45,83,69,42,91,60,93,69,53,73,66,58,43,33,52,52,38,48,51,46,52,48,34,33,69,66,71,49,48,57,98,80,36,56,74,44,68,66,56,13,56,75,69,57,49,64,51,68,50,54,72,91,48,44,65,49,33,53,52,10,47,52,46,29,55,54,54,42,76,73,43,93,47,54,94,74,34,69,40,44,53,47,52,51,48,38,55,62,36,44,50,56,51,31,50,37,36,66,39,69,54,61,95,82,67,92,79,72,98,75,81,83,95,61,85,52,66,49,54,80,50,62,76,66,41,34,62,36,51,45,56,36,39,40,51,23,36,43,51,40,52,57,51,35,65,69,48,57,72,67,48,35,50,52,52,50,50,50,51,50,52,54,40,53,55,26,50,49,46,54,58,54,46,48,55,54,49,52,55,48,48,36,71,75,40,65,84,72,69,119

Sequence (325 aa):
MATALLAVNPTFSQYQHEMIIAGPSLMAFLLVIERLQATASRPHRWIGWLTLSGATALTLLLYGPGRILTLAVVGLWLLKSLIRAWRREYPLLPTALLLRATGFAGTTVALLLVASPSNARFLGPSLLFPRNSENFLVSGTPISPLEVVGTNLRIVAESLLLGGGSYHSSFLEATLIQGRVPIIPLLLVPLYLAGFLLCVFQLRFSRRILDSPYAAILSLAVLTCVPMLTSSVHLLAAGDPLGSYVNNQDIWQATIVNYRLMYFLASAYLAIAALGAWALRGQLVVRILAGLLVGTLVALGTWSLIHGRDAFAQRVAAADPSLSG